Protein AF-A0A8H5FAP1-F1 (afdb_monomer_lite)

pLDDT: mean 71.38, std 15.93, range [30.66, 94.62]

Secondary structure (DSSP, 8-state):
---SHHHHHHHHHHHHHHHHHHTTS-HHHHHHHHHHHHHHHHHH-S---SSHHHHHHHHHHHHHHHHHHHHHHHHHTT-TTPPPPHHHHHHHHHHHHHHHHHHHHHHHHHHS-HHHHHHTHHHHHHHHHHHHHHHHHHHHHHHHHHHHHHH--HHHHHHHHHHHHHHHHHHHHHHHHTT-TT------------------EEESS-EEEPPPPPPBSSS--PPPPPPEEEEESS-EEEEEEEEEEEPPPPPPB-TTSPPPPPPPEEEEEES-EEEEEEEEEPPPPPPBSSSBPPPPPPEEEEEES-EEEEEEEEEPPPPPPB-TTSBPPPPPPEEEEEES-EEEEEEEEEPPPPPPBSSSS--PPPPPPEEEEE-

InterPro domains:
  IPR036537 Adaptor protein Cbl, N-terminal domain superfamily [G3DSA:1.20.930.20] (24-147)
  IPR059179 MLKL-like, MCAfunc domain [cd21037] (32-166)

Sequence (375 aa):
MPSHGSKTSNFVTLLNTLKDVGDIAASLPYIQAVAGILSTLISIHQEFDQCREEWKTAMHCIKAISTAVDEFLAQQSCNEEQPLPVHVRKAFDGVVDSIHATCLSLEKYQSLGHMQRFWKRRELQGEAKNCVEVISKAETRLHTALLGPMAVQIDQIHRIVQLQHASDLSITSERTESSNQLAALSEDSEEKSLSRADHLYIGDKVELEAGAGGDEERDGIGGDGGGIAINNSISKVGFYGNSHILAGSGGKGINTGEGGHGGAVAADNSHSVQRYHGMITAGMGGDADHGSGGAGGHVGVENTGTTQDFYGVMKAGSGGITMGLGTGGAGGGIGAQNQNTRQYFGGKLTSGHGGNSLGKSGRGGKGGSIGSGNL

Structure (mmCIF, N/CA/C/O backbone):
data_AF-A0A8H5FAP1-F1
#
_entry.id   AF-A0A8H5FAP1-F1
#
loop_
_atom_site.group_PDB
_atom_site.id
_atom_site.type_symbol
_atom_site.label_atom_id
_atom_site.label_alt_id
_atom_site.label_comp_id
_atom_site.label_asym_id
_atom_site.label_entity_id
_atom_site.label_seq_id
_atom_site.pdbx_PDB_ins_code
_atom_site.Cartn_x
_atom_site.Cartn_y
_atom_site.Cartn_z
_atom_site.occupancy
_atom_site.B_iso_or_equiv
_atom_site.auth_seq_id
_atom_site.auth_comp_id
_atom_site.auth_asym_id
_atom_site.auth_atom_id
_atom_site.pdbx_PDB_model_num
ATOM 1 N N . MET A 1 1 ? 35.195 -21.170 -14.839 1.00 31.11 1 MET A N 1
ATOM 2 C CA . MET A 1 1 ? 34.145 -20.218 -14.422 1.00 31.11 1 MET A CA 1
ATOM 3 C C . MET A 1 1 ? 33.541 -20.743 -13.136 1.00 31.11 1 MET A C 1
ATOM 5 O O . MET A 1 1 ? 33.133 -21.900 -13.149 1.00 31.11 1 MET A O 1
ATOM 9 N N . PRO A 1 2 ? 33.591 -20.004 -12.017 1.00 34.25 2 PRO A N 1
ATOM 10 C CA . PRO A 1 2 ? 33.118 -20.537 -10.752 1.00 34.25 2 PRO A CA 1
ATOM 11 C C . PRO A 1 2 ? 31.586 -20.590 -10.719 1.00 34.25 2 PRO A C 1
ATOM 13 O O . PRO A 1 2 ? 30.884 -19.839 -11.388 1.00 34.25 2 PRO A O 1
ATOM 16 N N . SER A 1 3 ? 31.093 -21.563 -9.965 1.00 41.88 3 SER A N 1
ATOM 17 C CA . SER A 1 3 ? 29.699 -21.971 -9.819 1.00 41.88 3 SER A CA 1
ATOM 18 C C . SER A 1 3 ? 28.894 -20.919 -9.027 1.00 41.88 3 SER A C 1
ATOM 20 O O . SER A 1 3 ? 28.891 -20.927 -7.796 1.00 41.88 3 SER A O 1
ATOM 22 N N . HIS A 1 4 ? 28.214 -20.001 -9.723 1.00 47.19 4 HIS A N 1
ATOM 23 C CA . HIS A 1 4 ? 27.348 -18.989 -9.091 1.00 47.19 4 HIS A CA 1
ATOM 24 C C . HIS A 1 4 ? 25.940 -19.513 -8.764 1.00 47.19 4 HIS A C 1
ATOM 26 O O . HIS A 1 4 ? 25.371 -19.101 -7.759 1.00 47.19 4 HIS A O 1
ATOM 32 N N . GLY A 1 5 ? 25.422 -20.491 -9.522 1.00 48.53 5 GLY A N 1
ATOM 33 C CA . GLY A 1 5 ? 24.117 -21.116 -9.243 1.00 48.53 5 GLY A CA 1
ATOM 34 C C . GLY A 1 5 ? 24.041 -21.827 -7.883 1.00 48.53 5 GLY A C 1
ATOM 35 O O . GLY A 1 5 ? 22.966 -21.968 -7.317 1.00 48.53 5 GLY A O 1
ATOM 36 N N . SER A 1 6 ? 25.189 -22.203 -7.309 1.00 53.28 6 SER A N 1
ATOM 37 C CA . SER A 1 6 ? 25.263 -22.832 -5.985 1.00 53.28 6 SER A CA 1
ATOM 38 C C . SER A 1 6 ? 24.857 -21.896 -4.839 1.00 53.28 6 SER A C 1
ATOM 40 O O . SER A 1 6 ? 24.269 -22.367 -3.872 1.00 53.28 6 SER A O 1
ATOM 42 N N . LYS A 1 7 ? 25.146 -20.587 -4.908 1.00 56.41 7 LYS A N 1
ATOM 43 C CA . LYS A 1 7 ? 24.915 -19.679 -3.766 1.00 56.41 7 LYS A CA 1
ATOM 44 C C . LYS A 1 7 ? 23.438 -19.309 -3.608 1.00 56.41 7 LYS A C 1
ATOM 46 O O . LYS A 1 7 ? 22.927 -19.305 -2.495 1.00 56.41 7 LYS A O 1
ATOM 51 N N . THR A 1 8 ? 22.755 -19.053 -4.718 1.00 57.91 8 THR A N 1
ATOM 52 C CA . THR A 1 8 ? 21.326 -18.705 -4.782 1.00 57.91 8 THR A CA 1
ATOM 53 C C . THR A 1 8 ? 20.442 -19.909 -4.453 1.00 57.91 8 THR A C 1
ATOM 55 O O . THR A 1 8 ? 19.499 -19.781 -3.682 1.00 57.91 8 THR A O 1
ATOM 58 N N . SER A 1 9 ? 20.806 -21.100 -4.937 1.00 60.94 9 SER A N 1
ATOM 59 C CA . SER A 1 9 ? 20.103 -22.354 -4.625 1.00 60.94 9 SER A CA 1
ATOM 60 C C . SER A 1 9 ? 20.212 -22.735 -3.137 1.00 60.94 9 SER A C 1
ATOM 62 O O . SER A 1 9 ? 19.222 -23.094 -2.491 1.00 60.94 9 SER A O 1
ATOM 64 N N . ASN A 1 10 ? 21.394 -22.545 -2.534 1.00 63.91 10 ASN A N 1
ATOM 65 C CA . ASN A 1 10 ? 21.578 -22.710 -1.087 1.00 63.91 10 ASN A CA 1
ATOM 66 C C . ASN A 1 10 ? 20.726 -21.713 -0.281 1.00 63.91 10 ASN A C 1
ATOM 68 O O . ASN A 1 10 ? 20.243 -22.044 0.798 1.00 63.91 10 ASN A O 1
ATOM 72 N N . PHE A 1 11 ? 20.510 -20.509 -0.814 1.00 65.56 11 PHE A N 1
ATOM 73 C CA . PHE A 1 11 ? 19.704 -19.473 -0.173 1.00 65.56 11 PHE A CA 1
ATOM 74 C C . PHE A 1 11 ? 18.200 -19.767 -0.226 1.00 65.56 11 PHE A C 1
ATOM 76 O O . PHE A 1 11 ? 17.513 -19.618 0.780 1.00 65.56 11 PHE A O 1
ATOM 83 N N . VAL A 1 12 ? 17.694 -20.261 -1.361 1.00 64.19 12 VAL A N 1
ATOM 84 C CA . VAL A 1 12 ? 16.309 -20.753 -1.485 1.00 64.19 12 VAL A CA 1
ATOM 85 C C . VAL A 1 12 ? 16.059 -21.904 -0.507 1.00 64.19 12 VAL A C 1
ATOM 87 O O . VAL A 1 12 ? 15.025 -21.950 0.155 1.00 64.19 12 VAL A O 1
ATOM 90 N N . THR A 1 13 ? 17.040 -22.794 -0.339 1.00 66.44 13 THR A N 1
ATOM 91 C CA . THR A 1 13 ? 16.967 -23.883 0.645 1.00 66.44 13 THR A CA 1
ATOM 92 C C . THR A 1 13 ? 16.910 -23.348 2.080 1.00 66.44 13 THR A C 1
ATOM 94 O O . THR A 1 13 ? 16.075 -23.796 2.861 1.00 66.44 13 THR A O 1
ATOM 97 N N . LEU A 1 14 ? 17.735 -22.347 2.411 1.00 65.06 14 LEU A N 1
ATOM 98 C CA . LEU A 1 14 ? 17.736 -21.698 3.726 1.00 65.06 14 LEU A CA 1
ATOM 99 C C . LEU A 1 14 ? 16.403 -20.980 4.022 1.00 65.06 14 LEU A C 1
ATOM 101 O O . LEU A 1 14 ? 15.890 -21.062 5.136 1.00 65.06 14 LEU A O 1
ATOM 105 N N . LEU A 1 15 ? 15.811 -20.322 3.022 1.00 65.62 15 LEU A N 1
ATOM 106 C CA . LEU A 1 15 ? 14.497 -19.679 3.128 1.00 65.62 15 LEU A CA 1
ATOM 107 C C . LEU A 1 15 ? 13.375 -20.686 3.383 1.00 65.62 15 LEU A C 1
ATOM 109 O O . LEU A 1 15 ? 12.526 -20.437 4.233 1.00 65.62 15 LEU A O 1
ATOM 113 N N . ASN A 1 16 ? 13.396 -21.832 2.698 1.00 67.50 16 ASN A N 1
ATOM 114 C CA . ASN A 1 16 ? 12.427 -22.902 2.937 1.00 67.50 16 ASN A CA 1
ATOM 115 C C . ASN A 1 16 ? 12.549 -23.444 4.366 1.00 67.50 16 ASN A C 1
ATOM 117 O O . ASN A 1 16 ? 11.547 -23.541 5.066 1.00 67.50 16 ASN A O 1
ATOM 121 N N . THR A 1 17 ? 13.776 -23.671 4.850 1.00 64.62 17 THR A N 1
ATOM 122 C CA . THR A 1 17 ? 13.977 -24.079 6.248 1.00 64.62 17 THR A CA 1
ATOM 123 C C . THR A 1 17 ? 13.552 -23.003 7.244 1.00 64.62 17 THR A C 1
ATOM 125 O O . THR A 1 17 ? 13.058 -23.331 8.316 1.00 64.62 17 THR A O 1
ATOM 128 N N . LEU A 1 18 ? 13.706 -21.717 6.910 1.00 64.50 18 LEU A N 1
ATOM 129 C CA . LEU A 1 18 ? 13.252 -20.633 7.776 1.00 64.50 18 LEU A CA 1
ATOM 130 C C . LEU A 1 18 ? 11.727 -20.568 7.844 1.00 64.50 18 LEU A C 1
ATOM 132 O O . LEU A 1 18 ? 11.182 -20.339 8.917 1.00 64.50 18 LEU A O 1
ATOM 136 N N . LYS A 1 19 ? 11.050 -20.790 6.717 1.00 63.41 19 LYS A N 1
ATOM 137 C CA . LYS A 1 19 ? 9.592 -20.851 6.650 1.00 63.41 19 LYS A CA 1
ATOM 138 C C . LYS A 1 19 ? 9.049 -21.972 7.537 1.00 63.41 19 LYS A C 1
ATOM 140 O O . LYS A 1 19 ? 8.148 -21.727 8.328 1.00 63.41 19 LYS A O 1
ATOM 145 N N . ASP A 1 20 ? 9.688 -23.140 7.497 1.00 62.38 20 ASP A N 1
ATOM 146 C CA . ASP A 1 20 ? 9.333 -24.287 8.342 1.00 62.38 20 ASP A CA 1
ATOM 147 C C . ASP A 1 20 ? 9.616 -24.038 9.842 1.00 62.38 20 ASP A C 1
ATOM 149 O O . ASP A 1 20 ? 8.945 -24.591 10.713 1.00 62.38 20 ASP A O 1
ATOM 153 N N . VAL A 1 21 ? 10.610 -23.199 10.167 1.00 55.88 21 VAL A N 1
ATOM 154 C CA . VAL A 1 21 ? 11.010 -22.873 11.551 1.00 55.88 21 VAL A CA 1
ATOM 155 C C . VAL A 1 21 ? 10.255 -21.664 12.118 1.00 55.88 21 VAL A C 1
ATOM 157 O O . VAL A 1 21 ? 10.064 -21.590 13.333 1.00 55.88 21 VAL A O 1
ATOM 160 N N . GLY A 1 22 ? 9.788 -20.734 11.280 1.00 53.84 22 GLY A N 1
ATOM 161 C CA . GLY A 1 22 ? 9.009 -19.554 11.682 1.00 53.84 22 GLY A CA 1
ATOM 162 C C . GLY A 1 22 ? 7.701 -19.909 12.397 1.00 53.84 22 GLY A C 1
ATOM 163 O O . GLY A 1 22 ? 7.284 -19.201 13.317 1.00 53.84 22 GLY A O 1
ATOM 164 N N . ASP A 1 23 ? 7.133 -21.070 12.067 1.00 54.47 23 ASP A N 1
ATOM 165 C CA . ASP A 1 23 ? 5.956 -21.633 12.734 1.00 54.47 23 ASP A CA 1
ATOM 166 C C . ASP A 1 23 ? 6.248 -22.139 14.163 1.00 54.47 23 ASP A C 1
ATOM 168 O O . ASP A 1 23 ? 5.334 -22.259 14.980 1.00 54.47 23 ASP A O 1
ATOM 172 N N . ILE A 1 24 ? 7.519 -22.406 14.497 1.00 50.72 24 ILE A N 1
ATOM 173 C CA . ILE A 1 24 ? 7.946 -23.099 15.729 1.00 50.72 24 ILE A CA 1
ATOM 174 C C . ILE A 1 24 ? 8.764 -22.179 16.658 1.00 50.72 24 ILE A C 1
ATOM 176 O O . ILE A 1 24 ? 8.775 -22.370 17.876 1.00 50.72 24 ILE A O 1
ATOM 180 N N . ALA A 1 25 ? 9.451 -21.170 16.119 1.00 51.25 25 ALA A N 1
ATOM 181 C CA . ALA A 1 25 ? 10.377 -20.331 16.875 1.00 51.25 25 ALA A CA 1
ATOM 182 C C . ALA A 1 25 ? 9.695 -19.203 17.678 1.00 51.25 25 ALA A C 1
ATOM 184 O O . ALA A 1 25 ? 8.707 -18.580 17.264 1.00 51.25 25 ALA A O 1
ATOM 185 N N . ALA A 1 26 ? 10.295 -18.891 18.834 1.00 56.06 26 ALA A N 1
ATOM 186 C CA . ALA A 1 26 ? 10.028 -17.661 19.572 1.00 56.06 26 ALA A CA 1
ATOM 187 C C . ALA A 1 26 ? 10.296 -16.427 18.688 1.00 56.06 26 ALA A C 1
ATOM 189 O O . ALA A 1 26 ? 11.059 -16.473 17.723 1.00 56.06 26 ALA A O 1
ATOM 190 N N . SER A 1 27 ? 9.647 -15.314 19.022 1.00 64.25 27 SER A N 1
ATOM 191 C CA . SER A 1 27 ? 9.578 -14.094 18.212 1.00 64.25 27 SER A CA 1
ATOM 192 C C . SER A 1 27 ? 10.933 -13.539 17.760 1.00 64.25 27 SER A C 1
ATOM 194 O O . SER A 1 27 ? 11.093 -13.195 16.591 1.00 64.25 27 SER A O 1
ATOM 196 N N . LEU A 1 28 ? 11.904 -13.443 18.670 1.00 64.19 28 LEU A N 1
ATOM 197 C CA . LEU A 1 28 ? 13.163 -12.738 18.417 1.00 64.19 28 LEU A CA 1
ATOM 198 C C . LEU A 1 28 ? 14.147 -13.521 17.518 1.00 64.19 28 LEU A C 1
ATOM 200 O O . LEU A 1 28 ? 14.637 -12.935 16.549 1.00 64.19 28 LEU A O 1
ATOM 204 N N . PRO A 1 29 ? 14.401 -14.831 17.748 1.00 71.25 29 PRO A N 1
ATOM 205 C CA . PRO A 1 29 ? 15.260 -15.632 16.868 1.00 71.25 29 PRO A CA 1
ATOM 206 C C . PRO A 1 29 ? 14.787 -15.670 15.409 1.00 71.25 29 PRO A C 1
ATOM 208 O O . PRO A 1 29 ? 15.608 -15.687 14.494 1.00 71.25 29 PRO A O 1
ATOM 211 N N . TYR A 1 30 ? 13.469 -15.640 15.181 1.00 72.75 30 TYR A N 1
ATOM 212 C CA . TYR A 1 30 ? 12.896 -15.580 13.836 1.00 72.75 30 TYR A CA 1
ATOM 213 C C . TYR A 1 30 ? 13.290 -14.291 13.102 1.00 72.75 30 TYR A C 1
ATOM 215 O O . TYR A 1 30 ? 13.792 -14.345 11.981 1.00 72.75 30 TYR A O 1
ATOM 223 N N . ILE A 1 31 ? 13.150 -13.130 13.749 1.00 72.81 31 ILE A N 1
ATOM 224 C CA . ILE A 1 31 ? 13.496 -11.835 13.141 1.00 72.81 31 ILE A CA 1
ATOM 225 C C . ILE A 1 31 ? 15.001 -11.717 12.891 1.00 72.81 31 ILE A C 1
ATOM 227 O O . ILE A 1 31 ? 15.410 -11.247 11.830 1.00 72.81 31 ILE A O 1
ATOM 231 N N . GLN A 1 32 ? 15.837 -12.183 13.822 1.00 75.31 32 GLN A N 1
ATOM 232 C CA . GLN A 1 32 ? 17.291 -12.215 13.626 1.00 75.31 32 GLN A CA 1
ATOM 233 C C . GLN A 1 32 ? 17.682 -13.050 12.401 1.00 75.31 32 GLN A C 1
ATOM 235 O O . GLN A 1 32 ? 18.574 -12.675 11.638 1.00 75.31 32 GLN A O 1
ATOM 240 N N . ALA A 1 33 ? 16.988 -14.163 12.175 1.00 75.25 33 ALA A N 1
ATOM 241 C CA . ALA A 1 33 ? 17.215 -14.986 11.003 1.00 75.25 33 ALA A CA 1
ATOM 242 C C . ALA A 1 33 ? 16.749 -14.298 9.702 1.00 75.25 33 ALA A C 1
ATOM 244 O O . ALA A 1 33 ? 17.454 -14.373 8.693 1.00 75.25 33 ALA A O 1
ATOM 245 N N . VAL A 1 34 ? 15.639 -13.545 9.728 1.00 77.06 34 VAL A N 1
ATOM 246 C CA . VAL A 1 34 ? 15.219 -12.681 8.605 1.00 77.06 34 VAL A CA 1
ATOM 247 C C . VAL A 1 34 ? 16.272 -11.603 8.301 1.00 77.06 34 VAL A C 1
ATOM 249 O O . VAL A 1 34 ? 16.631 -11.412 7.137 1.00 77.06 34 VAL A O 1
ATOM 252 N N . ALA A 1 35 ? 16.835 -10.949 9.322 1.00 77.00 35 ALA A N 1
ATOM 253 C CA . ALA A 1 35 ? 17.910 -9.962 9.159 1.00 77.00 35 ALA A CA 1
ATOM 254 C C . ALA A 1 35 ? 19.173 -10.575 8.517 1.00 77.00 35 ALA A C 1
ATOM 256 O O . ALA A 1 35 ? 19.764 -10.005 7.592 1.00 77.00 35 ALA A O 1
ATOM 257 N N . GLY A 1 36 ? 19.555 -11.786 8.942 1.00 74.56 36 GLY A N 1
ATOM 258 C CA . GLY A 1 36 ? 20.676 -12.527 8.352 1.00 74.56 36 GLY A CA 1
ATOM 259 C C . GLY A 1 36 ? 20.463 -12.873 6.871 1.00 74.56 36 GLY A C 1
ATOM 260 O O . GLY A 1 36 ? 21.388 -12.781 6.056 1.00 74.56 36 GLY A O 1
ATOM 261 N N . ILE A 1 37 ? 19.229 -13.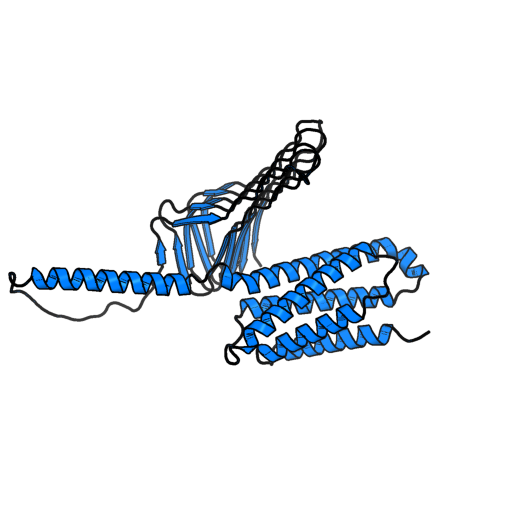213 6.497 1.00 76.06 37 ILE A N 1
ATOM 262 C CA . ILE A 1 37 ? 18.823 -13.490 5.112 1.00 76.06 37 ILE A CA 1
ATOM 263 C C . ILE A 1 37 ? 18.926 -12.228 4.252 1.00 76.06 37 ILE A C 1
ATOM 265 O O . ILE A 1 37 ? 19.553 -12.260 3.191 1.00 76.06 37 ILE A O 1
ATOM 269 N N . LEU A 1 38 ? 18.391 -11.103 4.728 1.00 75.88 38 LEU A N 1
ATOM 270 C CA . LEU A 1 38 ? 18.467 -9.808 4.044 1.00 75.88 38 LEU A CA 1
ATOM 271 C C . LEU A 1 38 ? 19.920 -9.375 3.800 1.00 75.88 38 LEU A C 1
ATOM 273 O O . LEU A 1 38 ? 20.286 -9.033 2.673 1.00 75.88 38 LEU A O 1
ATOM 277 N N . SER A 1 39 ? 20.775 -9.493 4.817 1.00 72.62 39 SER A N 1
ATOM 278 C CA . SER A 1 39 ? 22.209 -9.180 4.720 1.00 72.62 39 SER A CA 1
ATOM 279 C C . SER A 1 39 ? 22.932 -10.033 3.671 1.00 72.62 39 SER A C 1
ATOM 281 O O . SER A 1 39 ? 23.754 -9.541 2.886 1.00 72.62 39 SER A O 1
ATOM 283 N N . THR A 1 40 ? 22.599 -11.323 3.614 1.00 69.69 40 THR A N 1
ATOM 284 C CA . THR A 1 40 ? 23.165 -12.251 2.628 1.00 69.69 40 THR A CA 1
ATOM 285 C C . THR A 1 40 ? 22.701 -11.902 1.211 1.00 69.69 40 THR A C 1
ATOM 287 O O . THR A 1 40 ? 23.513 -11.889 0.284 1.00 69.69 40 THR A O 1
ATOM 290 N N . LEU A 1 41 ? 21.424 -11.549 1.035 1.00 69.94 41 LEU A N 1
ATOM 291 C CA . LEU A 1 41 ? 20.851 -11.165 -0.257 1.00 69.94 41 LEU A CA 1
ATOM 292 C C . LEU A 1 41 ? 21.472 -9.875 -0.811 1.00 69.94 41 LEU A C 1
ATOM 294 O O . LEU A 1 41 ? 21.837 -9.820 -1.987 1.00 69.94 41 LEU A O 1
ATOM 298 N N . ILE A 1 42 ? 21.664 -8.865 0.043 1.00 71.69 42 ILE A N 1
ATOM 299 C CA . ILE A 1 42 ? 22.343 -7.609 -0.316 1.00 71.69 42 ILE A CA 1
ATOM 300 C C . ILE A 1 42 ? 23.774 -7.882 -0.804 1.00 71.69 42 ILE A C 1
ATOM 302 O O . ILE A 1 42 ? 24.235 -7.258 -1.763 1.00 71.69 42 ILE A O 1
ATOM 306 N N . SER A 1 43 ? 24.461 -8.853 -0.194 1.00 68.31 43 SER A N 1
ATOM 307 C CA . SER A 1 43 ? 25.839 -9.221 -0.544 1.00 68.31 43 SER A CA 1
ATOM 308 C C . SER A 1 43 ? 25.963 -9.929 -1.901 1.00 68.31 43 SER A C 1
ATOM 310 O O . SER A 1 43 ? 27.014 -9.860 -2.535 1.00 68.31 43 SER A O 1
ATOM 312 N N . ILE A 1 44 ? 24.904 -10.591 -2.381 1.00 64.44 44 ILE A N 1
ATOM 313 C CA . ILE A 1 44 ? 24.893 -11.311 -3.668 1.00 64.44 44 ILE A CA 1
ATOM 314 C C . ILE A 1 44 ? 24.702 -10.350 -4.864 1.00 64.44 44 ILE A C 1
ATOM 316 O O . ILE A 1 44 ? 25.045 -10.694 -5.994 1.00 64.44 44 ILE A O 1
ATOM 320 N N . HIS A 1 45 ? 24.201 -9.127 -4.647 1.00 62.59 45 HIS A N 1
ATOM 321 C CA . HIS A 1 45 ? 23.649 -8.276 -5.714 1.00 62.59 45 HIS A CA 1
ATOM 322 C C . HIS A 1 45 ? 24.639 -7.429 -6.532 1.00 62.59 45 HIS A C 1
ATOM 324 O O . HIS A 1 45 ? 24.228 -6.572 -7.313 1.00 62.59 45 HIS A O 1
ATOM 330 N N . GLN A 1 46 ? 25.947 -7.631 -6.385 1.00 54.34 46 GLN A N 1
ATOM 331 C CA . GLN A 1 46 ? 26.949 -6.757 -7.014 1.00 54.34 46 GLN A CA 1
ATOM 332 C C . GLN A 1 46 ? 27.174 -6.990 -8.530 1.00 54.34 46 GLN A C 1
ATOM 334 O O . GLN A 1 46 ? 28.023 -6.321 -9.111 1.00 54.34 46 GLN A O 1
ATOM 339 N N . GLU A 1 47 ? 26.415 -7.861 -9.214 1.00 53.47 47 GLU A N 1
ATOM 340 C CA . GLU A 1 47 ? 26.769 -8.335 -10.573 1.00 53.47 47 GLU A CA 1
ATOM 341 C C . GLU A 1 47 ? 25.613 -8.348 -11.616 1.00 53.47 47 GLU A C 1
ATOM 343 O O . GLU A 1 47 ? 25.417 -9.345 -12.316 1.00 53.47 47 GLU A O 1
ATOM 348 N N . PHE A 1 48 ? 24.841 -7.259 -11.792 1.00 59.00 48 PHE A N 1
ATOM 349 C CA . PHE A 1 48 ? 23.738 -7.216 -12.786 1.00 59.00 48 PHE A CA 1
ATOM 350 C C . PHE A 1 48 ? 2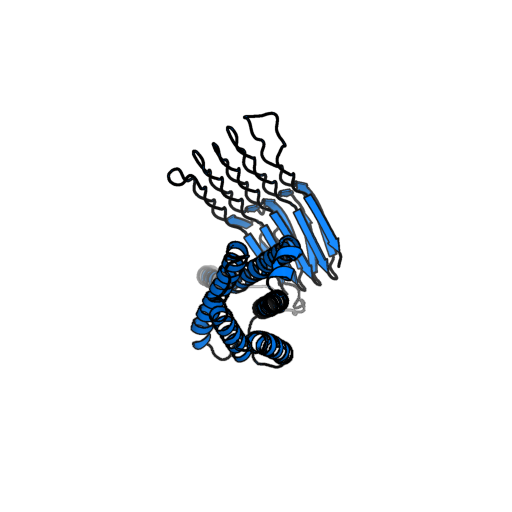3.755 -5.998 -13.735 1.00 59.00 48 PHE A C 1
ATOM 352 O O . PHE A 1 48 ? 23.324 -4.907 -13.366 1.00 59.00 48 PHE A O 1
ATOM 359 N N . ASP A 1 49 ? 24.155 -6.206 -14.999 1.00 52.28 49 ASP A N 1
ATOM 360 C CA . ASP A 1 49 ? 24.264 -5.129 -16.010 1.00 52.28 49 ASP A CA 1
ATOM 361 C C . ASP A 1 49 ? 23.062 -4.978 -16.973 1.00 52.28 49 ASP A C 1
ATOM 363 O O . ASP A 1 49 ? 22.820 -3.882 -17.470 1.00 52.28 49 ASP A O 1
ATOM 367 N N . GLN A 1 50 ? 22.278 -6.030 -17.264 1.00 51.91 50 GLN A N 1
ATOM 368 C CA . GLN A 1 50 ? 21.271 -5.987 -18.356 1.00 51.91 50 GLN A CA 1
ATOM 369 C C . GLN A 1 50 ? 19.814 -5.691 -17.937 1.00 51.91 50 GLN A C 1
ATOM 371 O O . GLN A 1 50 ? 19.015 -5.319 -18.793 1.00 51.91 50 GLN A O 1
ATOM 376 N N . CYS A 1 51 ? 19.472 -5.795 -16.650 1.00 56.25 51 CYS A N 1
ATOM 377 C CA . CYS A 1 51 ? 18.153 -5.444 -16.082 1.00 56.25 51 CYS A CA 1
ATOM 378 C C . CYS A 1 51 ? 18.326 -4.476 -14.897 1.00 56.25 51 CYS A C 1
ATOM 380 O O . CYS A 1 51 ? 17.698 -4.597 -13.847 1.00 56.25 51 CYS A O 1
ATOM 382 N N . ARG A 1 52 ? 19.299 -3.574 -15.055 1.00 66.44 52 ARG A N 1
ATOM 383 C CA . ARG A 1 52 ? 19.938 -2.830 -13.974 1.00 66.44 52 ARG A CA 1
ATOM 384 C C . ARG A 1 52 ? 18.954 -1.990 -13.163 1.00 66.44 52 ARG A C 1
ATOM 386 O O . ARG A 1 52 ? 19.086 -1.966 -11.949 1.00 66.44 52 ARG A O 1
ATOM 393 N N . GLU A 1 53 ? 17.990 -1.326 -13.796 1.00 69.19 53 GLU A N 1
ATOM 394 C CA . GLU A 1 53 ? 17.104 -0.388 -13.093 1.00 69.19 53 GLU A CA 1
ATOM 395 C C . GLU A 1 53 ? 16.032 -1.098 -12.258 1.00 69.19 53 GLU A C 1
ATOM 397 O O . GLU A 1 53 ? 15.915 -0.808 -11.074 1.00 69.19 53 GLU A O 1
ATOM 402 N N . GLU A 1 54 ? 15.330 -2.100 -12.793 1.00 73.00 54 GLU A N 1
ATOM 403 C CA . GLU A 1 54 ? 14.326 -2.841 -12.017 1.00 73.00 54 GLU A CA 1
ATOM 404 C C . GLU A 1 54 ? 14.960 -3.601 -10.839 1.00 73.00 54 GLU A C 1
ATOM 406 O O . GLU A 1 54 ? 14.462 -3.562 -9.714 1.00 73.00 54 GLU A O 1
ATOM 411 N N . TRP A 1 55 ? 16.117 -4.231 -11.058 1.00 74.94 55 TRP A N 1
ATOM 412 C CA . TRP A 1 55 ? 16.848 -4.906 -9.983 1.00 74.94 55 TRP A CA 1
ATOM 413 C C . TRP A 1 55 ? 17.484 -3.938 -8.983 1.00 74.94 55 TRP A C 1
ATOM 415 O O . TRP A 1 55 ? 17.652 -4.298 -7.817 1.00 74.94 55 TRP A O 1
ATOM 425 N N . LYS A 1 56 ? 17.837 -2.714 -9.396 1.00 76.81 56 LYS A N 1
ATOM 426 C CA . LYS A 1 56 ? 18.237 -1.652 -8.461 1.00 76.81 56 LYS A CA 1
ATOM 427 C C . LYS A 1 56 ? 17.070 -1.258 -7.567 1.00 76.81 56 LYS A C 1
ATOM 429 O O . LYS A 1 56 ? 17.280 -1.148 -6.364 1.00 76.81 56 LYS A O 1
ATOM 434 N N . THR A 1 57 ? 15.871 -1.083 -8.121 1.00 78.50 57 THR A N 1
ATOM 435 C CA . THR A 1 57 ? 14.676 -0.745 -7.337 1.00 78.50 57 THR A CA 1
ATOM 436 C C . THR A 1 57 ? 14.328 -1.858 -6.355 1.00 78.50 57 THR A C 1
ATOM 438 O O . THR A 1 57 ? 14.176 -1.587 -5.170 1.00 78.50 57 THR A O 1
ATOM 441 N N . ALA A 1 58 ? 14.310 -3.122 -6.794 1.00 78.25 58 ALA A N 1
ATOM 442 C CA . ALA A 1 58 ? 14.061 -4.250 -5.892 1.00 78.25 58 ALA A CA 1
ATOM 443 C C . ALA A 1 58 ? 15.091 -4.306 -4.748 1.00 78.25 58 ALA A C 1
ATOM 445 O O . ALA A 1 58 ? 14.741 -4.538 -3.594 1.00 78.25 58 ALA A O 1
ATOM 446 N N . MET A 1 59 ? 16.364 -4.035 -5.051 1.00 78.44 59 MET A N 1
ATOM 447 C CA . MET A 1 59 ? 17.423 -3.985 -4.043 1.00 78.44 59 MET A CA 1
ATOM 448 C C . MET A 1 59 ? 17.316 -2.777 -3.112 1.00 78.44 59 MET A C 1
ATOM 450 O O . MET A 1 59 ? 17.687 -2.874 -1.946 1.00 78.44 59 MET A O 1
ATOM 454 N N . HIS A 1 60 ? 16.827 -1.641 -3.606 1.00 81.19 60 HIS A N 1
ATOM 455 C CA . HIS A 1 60 ? 16.543 -0.482 -2.769 1.00 81.19 60 HIS A CA 1
ATOM 456 C C . HIS A 1 60 ? 15.499 -0.838 -1.704 1.00 81.19 60 HIS A C 1
ATOM 458 O O . HIS A 1 60 ? 15.768 -0.651 -0.521 1.00 81.19 60 HIS A O 1
ATOM 464 N N . CYS A 1 61 ? 14.398 -1.479 -2.105 1.00 77.00 61 CYS A N 1
ATOM 465 C CA . CYS A 1 61 ? 13.378 -1.979 -1.183 1.00 77.00 61 CYS A CA 1
ATOM 466 C C . CYS A 1 61 ? 13.938 -3.011 -0.190 1.00 77.00 61 CYS A C 1
ATOM 468 O O . CYS A 1 61 ? 13.680 -2.929 1.004 1.00 77.00 61 CYS A O 1
ATOM 470 N N . ILE A 1 62 ? 14.765 -3.962 -0.649 1.00 80.00 62 ILE A N 1
ATOM 471 C CA . ILE A 1 62 ? 15.418 -4.953 0.233 1.00 80.00 62 ILE A CA 1
ATOM 472 C C . ILE A 1 62 ? 16.280 -4.271 1.299 1.00 80.00 62 ILE A C 1
ATOM 474 O O . ILE A 1 62 ? 16.266 -4.681 2.458 1.00 80.00 62 ILE A O 1
ATOM 478 N N . LYS A 1 63 ? 17.029 -3.230 0.922 1.00 79.75 63 LYS A N 1
ATOM 479 C CA . LYS A 1 63 ? 17.838 -2.455 1.868 1.00 79.75 63 LYS A CA 1
ATOM 480 C C . LYS A 1 63 ? 16.968 -1.699 2.864 1.00 79.75 63 LYS A C 1
ATOM 482 O O . LYS A 1 63 ? 17.270 -1.753 4.048 1.00 79.75 63 LYS A O 1
ATOM 487 N N . ALA A 1 64 ? 15.893 -1.061 2.405 1.00 80.62 64 ALA A N 1
ATOM 488 C CA . ALA A 1 64 ? 14.949 -0.365 3.277 1.00 80.62 64 ALA A CA 1
ATOM 489 C C . ALA A 1 64 ? 14.301 -1.321 4.294 1.00 80.62 64 ALA A C 1
ATOM 491 O O . ALA A 1 64 ? 14.251 -1.017 5.483 1.00 80.62 64 ALA A O 1
ATOM 492 N N . ILE A 1 65 ? 13.903 -2.520 3.851 1.00 81.81 65 ILE A N 1
ATOM 493 C CA . ILE A 1 65 ? 13.431 -3.594 4.733 1.00 81.81 65 ILE A CA 1
ATOM 494 C C . ILE A 1 65 ? 14.523 -3.971 5.743 1.00 81.81 65 ILE A C 1
ATOM 496 O O . ILE A 1 65 ? 14.242 -4.004 6.934 1.00 81.81 65 ILE A O 1
ATOM 500 N N . SER A 1 66 ? 15.761 -4.223 5.300 1.00 81.06 66 SER A N 1
ATOM 501 C CA . SER A 1 66 ? 16.878 -4.565 6.200 1.00 81.06 66 SER A CA 1
ATOM 502 C C . SER A 1 66 ? 17.081 -3.513 7.284 1.00 81.06 66 SER A C 1
ATOM 504 O O . SER A 1 66 ? 17.150 -3.864 8.455 1.00 81.06 66 SER A O 1
ATOM 506 N N . THR A 1 67 ? 17.100 -2.234 6.909 1.00 81.62 67 THR A N 1
ATOM 507 C CA . THR A 1 67 ? 17.237 -1.125 7.857 1.00 81.62 67 THR A CA 1
ATOM 508 C C . THR A 1 67 ? 16.092 -1.103 8.869 1.00 81.62 67 THR A C 1
ATOM 510 O O . THR A 1 67 ? 16.354 -1.033 10.065 1.00 81.62 67 THR A O 1
ATOM 513 N N . ALA A 1 68 ? 14.840 -1.254 8.427 1.00 80.00 68 ALA A N 1
ATOM 514 C CA . ALA A 1 68 ? 13.686 -1.286 9.328 1.00 80.00 68 ALA A CA 1
ATOM 515 C C . ALA A 1 68 ? 13.727 -2.477 10.307 1.00 80.00 68 ALA A C 1
ATOM 517 O O . ALA A 1 68 ? 13.333 -2.353 11.467 1.00 80.00 68 ALA A O 1
ATOM 518 N N . VAL A 1 69 ? 14.222 -3.638 9.861 1.00 81.94 69 VAL A N 1
ATOM 519 C CA . VAL A 1 69 ? 14.397 -4.821 10.717 1.00 81.94 69 VAL A CA 1
ATOM 520 C C . VAL A 1 69 ? 15.510 -4.611 11.744 1.00 81.94 69 VAL A C 1
ATOM 522 O O . VAL A 1 69 ? 15.319 -4.949 12.913 1.00 81.94 69 VAL A O 1
ATOM 525 N N . ASP A 1 70 ? 16.642 -4.038 11.335 1.00 79.56 70 ASP A N 1
ATOM 526 C CA . ASP A 1 70 ? 17.763 -3.744 12.232 1.00 79.56 70 ASP A CA 1
ATOM 527 C C . ASP A 1 70 ? 17.365 -2.716 13.304 1.00 79.56 70 ASP A C 1
ATOM 529 O O . ASP A 1 70 ? 17.647 -2.908 14.489 1.00 79.56 70 ASP A O 1
ATOM 533 N N . GLU A 1 71 ? 16.642 -1.661 12.914 1.00 80.00 71 GLU A N 1
ATOM 534 C CA . GLU A 1 71 ? 16.082 -0.665 13.835 1.00 80.00 71 GLU A CA 1
ATOM 535 C C . GLU A 1 71 ? 15.107 -1.299 14.834 1.00 80.00 71 GLU A C 1
ATOM 537 O O . GLU A 1 71 ? 15.178 -1.029 16.035 1.00 80.00 71 GLU A O 1
ATOM 542 N N . PHE A 1 72 ? 14.231 -2.189 14.363 1.00 79.12 72 PHE A N 1
ATOM 543 C CA . PHE A 1 72 ? 13.299 -2.907 15.226 1.00 79.12 72 PHE A CA 1
ATOM 544 C C . PHE A 1 72 ? 14.014 -3.831 16.224 1.00 79.12 72 PHE A C 1
ATOM 546 O O . PHE A 1 72 ? 13.668 -3.856 17.408 1.00 79.12 72 PHE A O 1
ATOM 553 N N . LEU A 1 73 ? 15.031 -4.574 15.776 1.00 75.81 73 LEU A N 1
ATOM 554 C CA . LEU A 1 73 ? 15.834 -5.440 16.643 1.00 75.81 73 LEU A CA 1
ATOM 555 C C . LEU A 1 73 ? 16.583 -4.637 17.713 1.00 75.81 73 LEU A C 1
ATOM 557 O O . LEU A 1 73 ? 16.598 -5.050 18.872 1.00 75.81 73 LEU A O 1
ATOM 561 N N . ALA A 1 74 ? 17.140 -3.477 17.353 1.00 77.19 74 ALA A N 1
ATOM 562 C CA . ALA A 1 74 ? 17.816 -2.584 18.294 1.00 77.19 74 ALA A CA 1
ATOM 563 C C . ALA A 1 74 ? 16.869 -2.037 19.382 1.00 77.19 74 ALA A C 1
ATOM 565 O O . ALA A 1 74 ? 17.277 -1.848 20.528 1.00 77.19 74 ALA A O 1
ATOM 566 N N . GLN A 1 75 ? 15.593 -1.815 19.052 1.00 71.25 75 GLN A N 1
ATOM 567 C CA . GLN A 1 75 ? 14.574 -1.374 20.012 1.00 71.25 75 GLN A CA 1
ATOM 568 C C . GLN A 1 75 ? 14.072 -2.517 20.913 1.00 71.25 75 GLN A C 1
ATOM 570 O O . GLN A 1 75 ? 13.787 -2.300 22.092 1.00 71.25 75 GLN A O 1
ATOM 575 N N . GLN A 1 76 ? 13.993 -3.743 20.387 1.00 66.81 76 GLN A N 1
ATOM 576 C CA . GLN A 1 76 ? 13.546 -4.932 21.125 1.00 66.81 76 GLN A CA 1
ATOM 577 C C . GLN A 1 76 ? 14.585 -5.477 22.114 1.00 66.81 76 GLN A C 1
ATOM 579 O O . GLN A 1 76 ? 14.202 -6.068 23.121 1.00 66.81 76 GLN A O 1
ATOM 584 N N . SER A 1 77 ? 15.886 -5.235 21.904 1.00 56.12 77 SER A N 1
ATOM 585 C CA . SER A 1 77 ? 16.948 -5.638 22.846 1.00 56.12 77 SER A CA 1
ATOM 586 C C . SER A 1 77 ? 16.850 -5.012 24.252 1.00 56.12 77 SER A C 1
ATOM 588 O O . SER A 1 77 ? 17.641 -5.354 25.126 1.00 56.12 77 SER A O 1
ATOM 590 N N . CYS A 1 78 ? 15.876 -4.126 24.501 1.00 50.97 78 CYS A N 1
ATOM 591 C CA . CYS A 1 78 ? 15.548 -3.616 25.836 1.00 50.97 78 CYS A CA 1
ATOM 592 C C . CYS A 1 78 ? 14.403 -4.362 26.553 1.00 50.97 78 CYS A C 1
ATOM 594 O O . CYS A 1 78 ? 14.243 -4.151 27.751 1.00 50.97 78 CYS A O 1
ATOM 596 N N . ASN A 1 79 ? 13.614 -5.209 25.874 1.00 52.12 79 ASN A N 1
ATOM 597 C CA . ASN A 1 79 ? 12.417 -5.861 26.430 1.00 52.12 79 ASN A CA 1
ATOM 598 C C . ASN A 1 79 ? 12.304 -7.325 25.947 1.00 52.12 79 ASN A C 1
ATOM 600 O O . ASN A 1 79 ? 11.459 -7.656 25.119 1.00 52.12 79 ASN A O 1
ATOM 604 N N . GLU A 1 80 ? 13.155 -8.216 26.464 1.00 54.75 80 GLU A N 1
ATOM 605 C CA . GLU A 1 80 ? 13.352 -9.580 25.930 1.00 54.75 80 GLU A CA 1
ATOM 606 C C . GLU A 1 80 ? 12.153 -10.550 26.056 1.00 54.75 80 GLU A C 1
ATOM 608 O O . GLU A 1 80 ? 12.169 -11.615 25.442 1.00 54.75 80 GLU A O 1
ATOM 613 N N . GLU A 1 81 ? 11.092 -10.218 26.800 1.00 55.03 81 GLU A N 1
ATOM 614 C CA . GLU A 1 81 ? 10.049 -11.196 27.165 1.00 55.03 81 GLU A CA 1
ATOM 615 C C . GLU A 1 81 ? 8.693 -11.034 26.458 1.00 55.03 81 GLU A C 1
ATOM 617 O O . GLU A 1 81 ? 7.787 -11.838 26.693 1.00 55.03 81 GLU A O 1
ATOM 622 N N . GLN A 1 82 ? 8.505 -10.040 25.579 1.00 58.66 82 GLN A N 1
ATOM 623 C CA . GLN A 1 82 ? 7.203 -9.860 24.925 1.00 58.66 82 GLN A CA 1
ATOM 624 C C . GLN A 1 82 ? 7.089 -10.619 23.589 1.00 58.66 82 GLN A C 1
ATOM 626 O O . GLN A 1 82 ? 7.895 -10.417 22.674 1.00 58.66 82 GLN A O 1
ATOM 631 N N . PRO A 1 83 ? 6.068 -11.485 23.423 1.00 64.94 83 PRO A N 1
ATOM 632 C CA . PRO A 1 83 ? 5.789 -12.112 22.140 1.00 64.94 83 PRO A CA 1
ATOM 633 C C . PRO A 1 83 ? 5.416 -11.047 21.101 1.00 64.94 83 PRO A C 1
ATOM 635 O O . PRO A 1 83 ? 4.691 -10.096 21.395 1.00 64.94 83 PRO A O 1
ATOM 638 N N . LEU A 1 84 ? 5.906 -11.218 19.869 1.00 68.38 84 LEU A N 1
ATOM 639 C CA . LEU A 1 84 ? 5.599 -10.315 18.756 1.00 68.38 84 LEU A CA 1
ATOM 640 C C . LEU A 1 84 ? 4.085 -10.197 18.551 1.00 68.38 84 LEU A C 1
ATOM 642 O O . LEU A 1 84 ? 3.409 -11.229 18.466 1.00 68.38 84 LEU A O 1
ATOM 646 N N . PRO A 1 85 ? 3.555 -8.978 18.364 1.00 74.12 85 PRO A N 1
ATOM 647 C CA . PRO A 1 85 ? 2.182 -8.811 17.927 1.00 74.12 85 PRO A CA 1
ATOM 648 C C . PRO A 1 85 ? 1.928 -9.567 16.617 1.00 74.12 85 PRO A C 1
ATOM 650 O O . PRO A 1 85 ? 2.744 -9.539 15.692 1.00 74.12 85 PRO A O 1
ATOM 653 N N . VAL A 1 86 ? 0.766 -10.216 16.518 1.00 73.31 86 VAL A N 1
ATOM 654 C CA . VAL A 1 86 ? 0.396 -11.071 15.373 1.00 73.31 86 VAL A CA 1
ATOM 655 C C . VAL A 1 86 ? 0.493 -10.324 14.037 1.00 73.31 86 VAL A C 1
ATOM 657 O O . VAL A 1 86 ? 0.918 -10.900 13.039 1.00 73.31 86 VAL A O 1
ATOM 660 N N . HIS A 1 87 ? 0.143 -9.034 14.013 1.00 72.44 87 HIS A N 1
ATOM 661 C CA . HIS A 1 87 ? 0.231 -8.200 12.811 1.00 72.44 87 HIS A CA 1
ATOM 662 C C . HIS A 1 87 ? 1.681 -7.951 12.365 1.00 72.44 87 HIS A C 1
ATOM 664 O O . HIS A 1 87 ? 1.957 -7.983 11.168 1.00 72.44 87 HIS A O 1
ATOM 670 N N . VAL A 1 88 ? 2.615 -7.777 13.309 1.00 78.62 88 VAL A N 1
ATOM 671 C CA . VAL A 1 88 ? 4.049 -7.639 13.011 1.00 78.62 88 VAL A CA 1
ATOM 672 C C . VAL A 1 88 ? 4.590 -8.954 12.460 1.00 78.62 88 VAL A C 1
ATOM 674 O O . VAL A 1 88 ? 5.239 -8.952 11.419 1.00 78.62 88 VAL A O 1
ATOM 677 N N . ARG A 1 89 ? 4.254 -10.092 13.087 1.00 77.19 89 ARG A N 1
ATOM 678 C CA . ARG A 1 89 ? 4.652 -11.422 12.590 1.00 77.19 89 ARG A CA 1
ATOM 679 C C . ARG A 1 89 ? 4.181 -11.654 11.149 1.00 77.19 89 ARG A C 1
ATOM 681 O O . ARG A 1 89 ? 5.006 -11.956 10.297 1.00 77.19 89 ARG A O 1
ATOM 688 N N . LYS A 1 90 ? 2.903 -11.395 10.850 1.00 78.44 90 LYS A N 1
ATOM 689 C CA . LYS A 1 90 ? 2.364 -11.505 9.481 1.00 78.44 90 LYS A CA 1
ATOM 690 C C . LYS A 1 90 ? 3.095 -10.616 8.471 1.00 78.44 90 LYS A C 1
ATOM 692 O O . LYS A 1 90 ? 3.234 -10.993 7.309 1.00 78.44 90 LYS A O 1
ATOM 697 N N . ALA A 1 91 ? 3.544 -9.431 8.885 1.00 79.56 91 ALA A N 1
ATOM 698 C CA . ALA A 1 91 ? 4.317 -8.553 8.014 1.00 79.56 91 ALA A CA 1
ATOM 699 C C . ALA A 1 91 ? 5.704 -9.139 7.704 1.00 79.56 91 ALA A C 1
ATOM 701 O O . ALA A 1 91 ? 6.121 -9.115 6.547 1.00 79.56 91 ALA A O 1
ATOM 702 N N . PHE A 1 92 ? 6.374 -9.731 8.698 1.00 81.25 92 PHE A N 1
ATOM 703 C CA . PHE A 1 92 ? 7.624 -10.469 8.497 1.00 81.25 92 PHE A CA 1
ATOM 704 C C . PHE A 1 92 ? 7.444 -11.701 7.601 1.00 81.25 92 PHE A C 1
ATOM 706 O O . PHE A 1 92 ? 8.258 -11.911 6.705 1.00 81.25 92 PHE A O 1
ATOM 713 N N . ASP A 1 93 ? 6.358 -12.458 7.762 1.00 79.62 93 ASP A N 1
ATOM 714 C CA . ASP A 1 93 ? 6.051 -13.599 6.887 1.00 79.62 93 ASP A CA 1
ATOM 715 C C . ASP A 1 93 ? 5.878 -13.142 5.430 1.00 79.62 93 ASP A C 1
ATOM 717 O O . ASP A 1 93 ? 6.442 -13.729 4.505 1.00 79.62 93 ASP A O 1
ATOM 721 N N . GLY A 1 94 ? 5.184 -12.016 5.225 1.00 80.00 94 GLY A N 1
ATOM 722 C CA . GLY A 1 94 ? 5.053 -11.387 3.912 1.00 80.00 94 GLY A CA 1
ATOM 723 C C . GLY A 1 94 ? 6.392 -10.943 3.313 1.00 80.00 94 GLY A C 1
ATOM 724 O O . GLY A 1 94 ? 6.587 -11.053 2.104 1.00 80.00 94 GLY A O 1
ATOM 725 N N . VAL A 1 95 ? 7.333 -10.481 4.139 1.00 83.50 95 VAL A N 1
ATOM 726 C CA . VAL A 1 95 ? 8.702 -10.154 3.708 1.00 83.50 95 VAL A CA 1
ATOM 727 C C . VAL A 1 95 ? 9.453 -11.413 3.274 1.00 83.50 95 VAL A C 1
ATOM 729 O O . VAL A 1 95 ? 10.069 -11.406 2.208 1.00 83.50 95 VAL A O 1
ATOM 732 N N . VAL A 1 96 ? 9.372 -12.501 4.044 1.00 82.00 96 VAL A N 1
ATOM 733 C CA . VAL A 1 96 ? 10.011 -13.784 3.706 1.00 82.00 96 VAL A CA 1
ATOM 734 C C . VAL A 1 96 ? 9.470 -14.335 2.385 1.00 82.00 96 VAL A C 1
ATOM 736 O O . VAL A 1 96 ? 10.260 -14.701 1.512 1.00 82.00 96 VAL A O 1
ATOM 739 N N . ASP A 1 97 ? 8.150 -14.323 2.186 1.00 81.25 97 ASP A N 1
ATOM 740 C CA . ASP A 1 97 ? 7.522 -14.770 0.938 1.00 81.25 97 ASP A CA 1
ATOM 741 C C . ASP A 1 97 ? 7.957 -13.915 -0.267 1.00 81.25 97 ASP A C 1
ATOM 743 O O . ASP A 1 97 ? 8.291 -14.449 -1.331 1.00 81.25 97 ASP A O 1
ATOM 747 N N . SER A 1 98 ? 8.022 -12.590 -0.099 1.00 81.38 98 SER A N 1
ATOM 748 C CA . SER A 1 98 ? 8.478 -11.671 -1.148 1.00 81.38 98 SER A CA 1
ATOM 749 C C . SER A 1 98 ? 9.957 -11.857 -1.498 1.00 81.38 98 SER A C 1
ATOM 751 O O . SER A 1 98 ? 10.327 -11.846 -2.678 1.00 81.38 98 SER A O 1
ATOM 753 N N . ILE A 1 99 ? 10.813 -12.076 -0.497 1.00 80.69 99 ILE A N 1
ATOM 754 C CA . ILE A 1 99 ? 12.232 -12.391 -0.700 1.00 80.69 99 ILE A CA 1
ATOM 755 C C . ILE A 1 99 ? 12.375 -13.727 -1.429 1.00 80.69 99 ILE A C 1
ATOM 757 O O . ILE A 1 99 ? 13.150 -13.822 -2.383 1.00 80.69 99 ILE A O 1
ATOM 761 N N . HIS A 1 100 ? 11.605 -14.741 -1.037 1.00 80.56 100 HIS A N 1
ATOM 762 C CA . HIS A 1 100 ? 11.630 -16.053 -1.671 1.00 80.56 100 HIS A CA 1
ATOM 763 C C . HIS A 1 100 ? 11.240 -15.983 -3.154 1.00 80.56 100 HIS A C 1
ATOM 765 O O . HIS A 1 100 ? 11.985 -16.463 -4.012 1.00 80.56 100 HIS A O 1
ATOM 771 N N . ALA A 1 101 ? 10.141 -15.299 -3.484 1.00 80.38 101 ALA A N 1
ATOM 772 C CA . ALA A 1 101 ? 9.730 -15.078 -4.872 1.00 80.38 101 ALA A CA 1
ATOM 773 C C . ALA A 1 101 ? 10.801 -14.332 -5.695 1.00 80.38 101 ALA A C 1
ATOM 775 O O . ALA A 1 101 ? 11.053 -14.660 -6.861 1.00 80.38 101 ALA A O 1
ATOM 776 N N . THR A 1 102 ? 11.472 -13.359 -5.074 1.00 81.19 102 THR A N 1
ATOM 777 C CA . THR A 1 102 ? 12.566 -12.600 -5.694 1.00 81.19 102 THR A CA 1
ATOM 778 C C . THR A 1 102 ? 13.786 -13.486 -5.960 1.00 81.19 102 THR A C 1
ATOM 780 O O . THR A 1 102 ? 14.375 -13.417 -7.039 1.00 81.19 102 THR A O 1
ATOM 783 N N . CYS A 1 103 ? 14.129 -14.379 -5.030 1.00 78.25 103 CYS A N 1
ATOM 784 C CA . CYS A 1 103 ? 15.253 -15.305 -5.175 1.00 78.25 103 CYS A CA 1
ATOM 785 C C . CYS A 1 103 ? 15.016 -16.364 -6.250 1.00 78.25 103 CYS A C 1
ATOM 787 O O . CYS A 1 103 ? 15.924 -16.634 -7.030 1.00 78.25 103 CYS A O 1
ATOM 789 N N . LEU A 1 104 ? 13.800 -16.906 -6.352 1.00 81.06 104 LEU A N 1
ATOM 790 C CA . LEU A 1 104 ? 13.437 -17.832 -7.431 1.00 81.06 104 LEU A CA 1
ATOM 791 C C . LEU A 1 104 ? 13.547 -17.169 -8.808 1.00 81.06 104 LEU A C 1
ATOM 793 O O . LEU A 1 104 ? 14.103 -17.739 -9.748 1.00 81.06 104 LEU A O 1
ATOM 797 N N . SER A 1 105 ? 13.061 -15.933 -8.917 1.00 81.25 105 SER A N 1
ATOM 798 C CA . SER A 1 105 ? 13.156 -15.148 -10.152 1.00 81.25 105 SER A CA 1
ATOM 799 C C . SER A 1 105 ? 14.616 -14.855 -10.515 1.00 81.25 105 SER A C 1
ATOM 801 O O . SER A 1 105 ? 15.004 -14.904 -11.686 1.00 81.25 105 SER A O 1
ATOM 803 N N . LEU A 1 106 ? 15.455 -14.619 -9.504 1.00 76.94 106 LEU A N 1
ATOM 804 C CA . LEU A 1 106 ? 16.888 -14.417 -9.670 1.00 76.94 106 LEU A CA 1
ATOM 805 C C . LEU A 1 106 ? 17.616 -15.696 -10.102 1.00 76.94 106 LEU A C 1
ATOM 807 O O . LEU A 1 106 ? 18.431 -15.653 -11.023 1.00 76.94 106 LEU A O 1
ATOM 811 N N . GLU A 1 107 ? 17.314 -16.834 -9.480 1.00 79.00 107 GLU A N 1
ATOM 812 C CA . GLU A 1 107 ? 17.870 -18.141 -9.840 1.00 79.00 107 GLU A CA 1
ATOM 813 C C . GLU A 1 107 ? 17.510 -18.497 -11.287 1.00 79.00 107 GLU A C 1
ATOM 815 O O . GLU A 1 107 ? 18.383 -18.861 -12.082 1.00 79.00 107 GLU A O 1
ATOM 820 N N . LYS A 1 108 ? 16.250 -18.271 -11.677 1.00 79.50 108 LYS A N 1
ATOM 821 C CA . LYS A 1 108 ? 15.795 -18.418 -13.061 1.00 79.50 108 LYS A CA 1
ATOM 822 C C . LYS A 1 108 ? 16.599 -17.522 -14.001 1.00 79.50 108 LYS A C 1
ATOM 824 O O . LYS A 1 108 ? 17.123 -18.020 -14.997 1.00 79.50 108 LYS A O 1
ATOM 829 N N . TYR A 1 109 ? 16.776 -16.239 -13.682 1.00 77.94 109 TYR A N 1
ATOM 830 C CA . TYR A 1 109 ? 17.590 -15.321 -14.489 1.00 77.94 109 TYR A CA 1
ATOM 831 C C . TYR A 1 109 ? 19.044 -15.805 -14.632 1.00 77.94 109 TYR A C 1
ATOM 833 O O . TYR A 1 109 ? 19.603 -15.814 -15.735 1.00 77.94 109 TYR A O 1
ATOM 841 N N . GLN A 1 110 ? 19.655 -16.255 -13.534 1.00 74.88 110 GLN A N 1
ATOM 842 C CA . GLN A 1 110 ? 21.035 -16.736 -13.500 1.00 74.88 110 GLN A CA 1
ATOM 843 C C . GLN A 1 110 ? 21.229 -18.044 -14.277 1.00 74.88 110 GLN A C 1
ATOM 845 O O . GLN A 1 110 ? 22.252 -18.190 -14.946 1.00 74.88 110 GLN A O 1
ATOM 850 N N . SER A 1 111 ? 20.242 -18.944 -14.256 1.00 80.06 111 SER A N 1
ATOM 851 C CA . SER A 1 111 ? 20.277 -20.231 -14.966 1.00 80.06 111 SER A CA 1
ATOM 852 C C . SER A 1 111 ? 20.313 -20.096 -16.496 1.00 80.06 111 SER A C 1
ATOM 854 O O . SER A 1 111 ? 20.776 -20.998 -17.194 1.00 80.06 111 SER A O 1
ATOM 856 N N . LEU A 1 112 ? 19.860 -18.958 -17.034 1.00 79.88 112 LEU A N 1
ATOM 857 C CA . LEU A 1 112 ? 19.820 -18.711 -18.472 1.00 79.88 112 LEU A CA 1
ATOM 858 C C . LEU A 1 112 ? 21.185 -18.265 -19.005 1.00 79.88 112 LEU A C 1
ATOM 860 O O . LEU A 1 112 ? 21.837 -17.386 -18.438 1.00 79.88 112 LEU A O 1
ATOM 864 N N . GLY A 1 113 ? 21.586 -18.807 -20.158 1.00 78.69 113 GLY A N 1
ATOM 865 C CA . GLY A 1 113 ? 22.769 -18.342 -20.889 1.00 78.69 113 GLY A CA 1
ATOM 866 C C . GLY A 1 113 ? 22.558 -16.972 -21.550 1.00 78.69 113 GLY A C 1
ATOM 867 O O . GLY A 1 113 ? 21.426 -16.548 -21.778 1.00 78.69 113 GLY A O 1
ATOM 868 N N . HIS A 1 114 ? 23.646 -16.291 -21.932 1.00 72.31 114 HIS A N 1
ATOM 869 C CA . HIS A 1 114 ? 23.608 -14.932 -22.505 1.00 72.31 114 HIS A CA 1
ATOM 870 C C . HIS A 1 114 ? 22.620 -14.784 -23.677 1.00 72.31 114 HIS A C 1
ATOM 872 O O . HIS A 1 114 ? 21.796 -13.871 -23.697 1.00 72.31 114 HIS A O 1
ATOM 878 N N . MET A 1 115 ? 22.650 -15.718 -24.634 1.00 68.25 115 MET A N 1
ATOM 879 C CA . MET A 1 115 ? 21.740 -15.684 -25.783 1.00 68.25 115 MET A CA 1
ATOM 880 C C . MET A 1 115 ? 20.284 -15.889 -25.357 1.00 68.25 115 MET A C 1
ATOM 882 O O . MET A 1 115 ? 19.410 -15.158 -25.804 1.00 68.25 115 MET A O 1
ATOM 886 N N . GLN A 1 116 ? 20.002 -16.822 -24.445 1.00 74.12 116 GLN A N 1
ATOM 887 C CA . GLN A 1 116 ? 18.640 -17.045 -23.951 1.00 74.12 116 GLN A CA 1
ATOM 888 C C . GLN A 1 116 ? 18.094 -15.833 -23.189 1.00 74.12 116 GLN A C 1
ATOM 890 O O . GLN A 1 116 ? 16.931 -15.485 -23.379 1.00 74.12 116 GLN A O 1
ATOM 895 N N . ARG A 1 117 ? 18.927 -15.146 -22.393 1.00 76.81 117 ARG A N 1
ATOM 896 C CA . ARG A 1 117 ? 18.544 -13.884 -21.736 1.00 76.81 117 ARG A CA 1
ATOM 897 C C . ARG A 1 117 ? 18.190 -12.803 -22.753 1.00 76.81 117 ARG A C 1
ATOM 899 O O . ARG A 1 117 ? 17.210 -12.089 -22.567 1.00 76.81 117 ARG A O 1
ATOM 906 N N . PHE A 1 118 ? 18.939 -12.718 -23.854 1.00 72.19 118 PHE A N 1
ATOM 907 C CA . PHE A 1 118 ? 18.634 -11.796 -24.946 1.00 72.19 118 PHE A CA 1
ATOM 908 C C . PHE A 1 118 ? 17.269 -12.098 -25.587 1.00 72.19 118 PHE A C 1
ATOM 910 O O . PHE A 1 118 ? 16.444 -11.195 -25.719 1.00 72.19 118 PHE A O 1
ATOM 917 N N . TRP A 1 119 ? 16.994 -13.365 -25.913 1.00 72.19 119 TRP A N 1
ATOM 918 C CA . TRP A 1 119 ? 15.723 -13.784 -26.519 1.00 72.19 119 TRP A CA 1
ATOM 919 C C . TRP A 1 119 ? 14.523 -13.646 -25.570 1.00 72.19 119 TRP A C 1
ATOM 921 O O . TRP A 1 119 ? 13.430 -13.298 -26.009 1.00 72.19 119 TRP A O 1
ATOM 931 N N . LYS A 1 120 ? 14.726 -13.863 -24.265 1.00 78.00 120 LYS A N 1
ATOM 932 C CA . LYS A 1 120 ? 13.687 -13.769 -23.225 1.00 78.00 120 LYS A CA 1
ATOM 933 C C . LYS A 1 120 ? 13.629 -12.416 -22.519 1.00 78.00 120 LYS A C 1
ATOM 935 O O . LYS A 1 120 ? 12.961 -12.287 -21.499 1.00 78.00 120 LYS A O 1
ATOM 940 N N . ARG A 1 121 ? 14.287 -11.382 -23.049 1.00 77.44 121 ARG A N 1
ATOM 941 C CA . ARG A 1 121 ? 14.437 -10.083 -22.372 1.00 77.44 121 ARG A CA 1
ATOM 942 C C . ARG A 1 121 ? 13.116 -9.492 -21.868 1.00 77.44 121 ARG A C 1
ATOM 944 O O . ARG A 1 121 ? 13.070 -9.008 -20.747 1.00 77.44 121 ARG A O 1
ATOM 951 N N . ARG A 1 122 ? 12.043 -9.541 -22.669 1.00 72.19 122 ARG A N 1
ATOM 952 C CA . ARG A 1 122 ? 10.721 -9.021 -22.262 1.00 72.19 122 ARG A CA 1
ATOM 953 C C . ARG A 1 122 ? 10.090 -9.821 -21.120 1.00 72.19 122 ARG A C 1
ATOM 955 O O . ARG A 1 122 ? 9.490 -9.219 -20.239 1.00 72.19 122 ARG A O 1
ATOM 962 N N . GLU A 1 123 ? 10.233 -11.146 -21.140 1.00 79.25 123 GLU A N 1
ATOM 963 C CA . GLU A 1 123 ? 9.749 -12.036 -20.074 1.00 79.25 123 GLU A CA 1
ATOM 964 C C . GLU A 1 123 ? 10.494 -11.731 -18.769 1.00 79.25 123 GLU A C 1
ATOM 966 O O . GLU A 1 123 ? 9.869 -11.434 -17.758 1.00 79.25 123 GLU A O 1
ATOM 971 N N . LEU A 1 124 ? 11.829 -11.680 -18.831 1.00 77.00 124 LEU A N 1
ATOM 972 C CA . LEU A 1 124 ? 12.692 -11.398 -17.680 1.00 77.00 124 LEU A CA 1
ATOM 973 C C . LEU A 1 124 ? 12.479 -9.988 -17.115 1.00 77.00 124 LEU A C 1
ATOM 975 O O . LEU A 1 124 ? 12.540 -9.797 -15.905 1.00 77.00 124 LEU A O 1
ATOM 979 N N . GLN A 1 125 ? 12.198 -9.002 -17.970 1.00 75.94 125 GLN A N 1
ATOM 980 C CA . GLN A 1 125 ? 11.859 -7.652 -17.524 1.00 75.94 125 GLN A CA 1
ATOM 981 C C . GLN A 1 125 ? 10.489 -7.604 -16.831 1.00 75.94 125 GLN A C 1
ATOM 983 O O . GLN A 1 125 ? 10.337 -6.904 -15.835 1.00 75.94 125 GLN A O 1
ATOM 988 N N . GLY A 1 126 ? 9.491 -8.339 -17.333 1.00 77.75 126 GLY A N 1
ATOM 989 C CA . GLY A 1 126 ? 8.194 -8.465 -16.663 1.00 77.75 126 GLY A CA 1
ATOM 990 C C . GLY A 1 126 ? 8.316 -9.137 -15.294 1.00 77.75 126 GLY A C 1
ATOM 991 O O . GLY A 1 126 ? 7.730 -8.673 -14.323 1.00 77.75 126 GLY A O 1
ATOM 992 N N . GLU A 1 127 ? 9.143 -10.176 -15.208 1.00 79.88 127 GLU A N 1
ATOM 993 C CA . GLU A 1 127 ? 9.429 -10.901 -13.969 1.00 79.88 127 GLU A CA 1
ATOM 994 C C . GLU A 1 127 ? 10.159 -10.010 -12.950 1.00 79.88 127 GLU A C 1
ATOM 996 O O . GLU A 1 127 ? 9.741 -9.932 -11.798 1.00 79.88 127 GLU A O 1
ATOM 1001 N N . ALA A 1 128 ? 11.153 -9.227 -13.389 1.00 77.62 128 ALA A N 1
ATOM 1002 C CA . ALA A 1 128 ? 11.831 -8.246 -12.539 1.00 77.62 128 ALA A CA 1
ATOM 1003 C C . ALA A 1 128 ? 10.878 -7.151 -12.021 1.00 77.62 128 ALA A C 1
ATOM 1005 O O . ALA A 1 128 ? 10.934 -6.798 -10.845 1.00 77.62 128 ALA A O 1
ATOM 1006 N N . LYS A 1 129 ? 9.963 -6.641 -12.860 1.00 79.94 129 LYS A N 1
ATOM 1007 C CA . LYS A 1 129 ? 8.932 -5.675 -12.430 1.00 79.94 129 LYS A CA 1
ATOM 1008 C C . LYS A 1 129 ? 7.981 -6.264 -11.394 1.00 79.94 129 LYS A C 1
ATOM 1010 O O . LYS A 1 129 ? 7.654 -5.592 -10.423 1.00 79.94 129 LYS A O 1
ATOM 1015 N N . ASN A 1 130 ? 7.579 -7.518 -11.579 1.00 83.56 130 ASN A N 1
ATOM 1016 C CA . ASN A 1 130 ? 6.752 -8.221 -10.607 1.00 83.56 130 ASN A CA 1
ATOM 1017 C C . ASN A 1 130 ? 7.487 -8.388 -9.265 1.00 83.56 130 ASN A C 1
ATOM 1019 O O . ASN A 1 130 ? 6.894 -8.166 -8.216 1.00 83.56 130 ASN A O 1
ATOM 1023 N N . CYS A 1 131 ? 8.791 -8.696 -9.274 1.00 82.38 131 CYS A N 1
ATOM 1024 C CA . CYS A 1 131 ? 9.594 -8.718 -8.046 1.00 82.38 131 CYS A CA 1
ATOM 1025 C C . CYS A 1 131 ? 9.617 -7.355 -7.344 1.00 82.38 131 CYS A C 1
ATOM 1027 O O . CYS A 1 131 ? 9.453 -7.307 -6.128 1.00 82.38 131 CYS A O 1
ATOM 1029 N N . VAL A 1 132 ? 9.778 -6.258 -8.096 1.00 80.31 132 VAL A N 1
ATOM 1030 C CA . VAL A 1 132 ? 9.718 -4.890 -7.548 1.00 80.31 132 VAL A CA 1
ATOM 1031 C C . VAL A 1 132 ? 8.374 -4.627 -6.872 1.00 80.31 132 VAL A C 1
ATOM 1033 O O . VAL A 1 132 ? 8.343 -4.154 -5.741 1.00 80.31 132 VAL A O 1
ATOM 1036 N N . GLU A 1 133 ? 7.266 -4.965 -7.528 1.00 82.06 133 GLU A N 1
ATOM 1037 C CA . GLU A 1 133 ? 5.923 -4.761 -6.978 1.00 82.06 133 GLU A CA 1
ATOM 1038 C C . GLU A 1 133 ? 5.703 -5.573 -5.692 1.00 82.06 133 GLU A C 1
ATOM 1040 O O . GLU A 1 133 ? 5.251 -5.044 -4.674 1.00 82.06 133 GLU A O 1
ATOM 1045 N N . VAL A 1 134 ? 6.078 -6.853 -5.713 1.00 82.50 134 VAL A N 1
ATOM 1046 C CA . VAL A 1 134 ? 5.920 -7.773 -4.580 1.00 82.50 134 VAL A CA 1
ATOM 1047 C C . VAL A 1 134 ? 6.773 -7.347 -3.379 1.00 82.50 134 VAL A C 1
ATOM 1049 O O . VAL A 1 134 ? 6.305 -7.413 -2.237 1.00 82.50 134 VAL A O 1
ATOM 1052 N N . ILE A 1 135 ? 8.003 -6.880 -3.610 1.00 83.06 135 ILE A N 1
ATOM 1053 C CA . ILE A 1 135 ? 8.905 -6.473 -2.529 1.00 83.06 135 ILE A CA 1
ATOM 1054 C C . ILE A 1 135 ? 8.579 -5.081 -1.987 1.00 83.06 135 ILE A C 1
ATOM 1056 O O . ILE A 1 135 ? 8.593 -4.897 -0.775 1.00 83.06 135 ILE A O 1
ATOM 1060 N N . SER A 1 136 ? 8.183 -4.139 -2.849 1.00 78.50 136 SER A N 1
ATOM 1061 C CA . SER A 1 136 ? 7.727 -2.807 -2.437 1.00 78.50 136 SER A CA 1
ATOM 1062 C C . SER A 1 136 ? 6.456 -2.905 -1.591 1.00 78.50 136 SER A C 1
ATOM 1064 O O . SER A 1 136 ? 6.354 -2.296 -0.531 1.00 78.50 136 SER A O 1
ATOM 1066 N N . LYS A 1 137 ? 5.516 -3.778 -1.972 1.00 81.75 137 LYS A N 1
ATOM 1067 C CA . LYS A 1 137 ? 4.315 -4.030 -1.169 1.00 81.75 137 LYS A CA 1
ATOM 1068 C C . LYS A 1 137 ? 4.640 -4.633 0.201 1.00 81.75 137 LYS 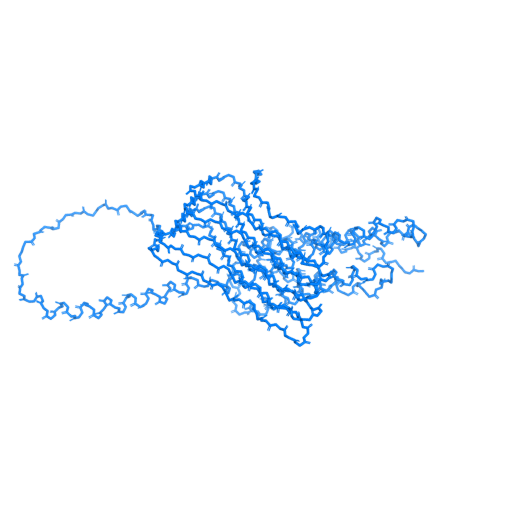A C 1
ATOM 1070 O O . LYS A 1 137 ? 3.978 -4.296 1.184 1.00 81.75 137 LYS A O 1
ATOM 1075 N N . ALA A 1 138 ? 5.624 -5.530 0.277 1.00 80.44 138 ALA A N 1
ATOM 1076 C CA . ALA A 1 138 ? 6.079 -6.091 1.549 1.00 80.44 138 ALA A CA 1
ATOM 1077 C C . ALA A 1 138 ? 6.780 -5.042 2.420 1.00 80.44 138 ALA A C 1
ATOM 1079 O O . ALA A 1 138 ? 6.502 -4.975 3.613 1.00 80.44 138 ALA A O 1
ATOM 1080 N N . GLU A 1 139 ? 7.604 -4.179 1.825 1.00 83.69 139 GLU A N 1
ATOM 1081 C CA . GLU A 1 139 ? 8.225 -3.037 2.499 1.00 83.69 139 GLU A CA 1
ATOM 1082 C C . GLU A 1 139 ? 7.175 -2.102 3.110 1.00 83.69 139 GLU A C 1
ATOM 1084 O O . GLU A 1 139 ? 7.248 -1.799 4.301 1.00 83.69 139 GLU A O 1
ATOM 1089 N N . THR A 1 140 ? 6.162 -1.694 2.336 1.00 80.62 140 THR A N 1
ATOM 1090 C CA . THR A 1 140 ? 5.080 -0.828 2.829 1.00 80.62 140 THR A CA 1
ATOM 1091 C C . THR A 1 140 ? 4.303 -1.489 3.964 1.00 80.62 140 THR A C 1
ATOM 1093 O O . THR A 1 140 ? 3.986 -0.840 4.960 1.00 80.62 140 THR A O 1
ATOM 1096 N N . ARG A 1 141 ? 4.000 -2.787 3.845 1.00 79.94 141 ARG A N 1
ATOM 1097 C CA . ARG A 1 141 ? 3.310 -3.549 4.897 1.00 79.94 141 ARG A CA 1
ATOM 1098 C C . ARG A 1 141 ? 4.146 -3.660 6.165 1.00 79.94 141 ARG A C 1
ATOM 1100 O O . ARG A 1 141 ? 3.592 -3.486 7.244 1.00 79.94 141 ARG A O 1
ATOM 1107 N N . LEU A 1 142 ? 5.450 -3.911 6.042 1.00 81.62 142 LEU A N 1
ATOM 1108 C CA . LEU A 1 142 ? 6.362 -3.958 7.180 1.00 81.62 142 LEU A CA 1
ATOM 1109 C C . LEU A 1 142 ? 6.443 -2.590 7.859 1.00 81.62 142 LEU A C 1
ATOM 1111 O O . LEU A 1 142 ? 6.206 -2.513 9.058 1.00 81.62 142 LEU A O 1
ATOM 1115 N N . HIS A 1 143 ? 6.665 -1.511 7.104 1.00 79.81 143 HIS A N 1
ATOM 1116 C CA . HIS A 1 143 ? 6.643 -0.153 7.652 1.00 79.81 143 HIS A CA 1
ATOM 1117 C C . HIS A 1 143 ? 5.318 0.147 8.352 1.00 79.81 143 HIS A C 1
ATOM 1119 O O . HIS A 1 143 ? 5.312 0.619 9.479 1.00 79.81 143 HIS A O 1
ATOM 1125 N N . THR A 1 144 ? 4.184 -0.195 7.742 1.00 76.31 144 THR A N 1
ATOM 1126 C CA . THR A 1 144 ? 2.865 0.029 8.352 1.00 76.31 144 THR A CA 1
ATOM 1127 C C . THR A 1 144 ? 2.678 -0.797 9.626 1.00 76.31 144 THR A C 1
ATOM 1129 O O . THR A 1 144 ? 2.108 -0.307 10.594 1.00 76.31 144 THR A O 1
ATOM 1132 N N . ALA A 1 145 ? 3.172 -2.035 9.666 1.00 79.25 145 ALA A N 1
ATOM 1133 C CA . ALA A 1 145 ? 3.071 -2.895 10.841 1.00 79.25 145 ALA A CA 1
ATOM 1134 C C . ALA A 1 145 ? 4.015 -2.468 11.976 1.00 79.25 145 ALA A C 1
ATOM 1136 O O . ALA A 1 145 ? 3.656 -2.617 13.140 1.00 79.25 145 ALA A O 1
ATOM 1137 N N . LEU A 1 146 ? 5.193 -1.928 11.652 1.00 77.00 146 LEU A N 1
ATOM 1138 C CA . LEU A 1 146 ? 6.172 -1.434 12.624 1.00 77.00 146 LEU A CA 1
ATOM 1139 C C . LEU A 1 146 ? 5.842 -0.019 13.129 1.00 77.00 146 LEU A C 1
ATOM 1141 O O . LEU A 1 146 ? 6.057 0.276 14.302 1.00 77.00 146 LEU A O 1
ATOM 1145 N N . LEU A 1 147 ? 5.278 0.842 12.274 1.00 66.81 147 LEU A N 1
ATOM 1146 C CA . LEU A 1 147 ? 4.846 2.207 12.608 1.00 66.81 147 LEU A CA 1
ATOM 1147 C C . LEU A 1 147 ? 3.401 2.267 13.127 1.00 66.81 147 LEU A C 1
ATOM 1149 O O . LEU A 1 147 ? 3.032 3.222 13.805 1.00 66.81 147 LEU A O 1
ATOM 1153 N N . GLY A 1 148 ? 2.572 1.260 12.847 1.00 53.12 148 GLY A N 1
ATOM 1154 C CA . GLY A 1 148 ? 1.189 1.154 13.327 1.00 53.12 148 GLY A CA 1
ATOM 1155 C C . GLY A 1 148 ? 1.042 1.288 14.852 1.00 53.12 148 GLY A C 1
ATOM 1156 O O . GLY A 1 148 ? 0.144 2.002 15.299 1.00 53.12 148 GLY A O 1
ATOM 1157 N N . PRO A 1 149 ? 1.951 0.714 15.666 1.00 51.88 149 PRO A N 1
ATOM 1158 C CA . PRO A 1 149 ? 2.008 0.966 17.106 1.00 51.88 149 PRO A CA 1
ATOM 1159 C C . PRO A 1 149 ? 2.360 2.414 17.493 1.00 51.88 149 PRO A C 1
ATOM 1161 O O . PRO A 1 149 ? 1.983 2.845 18.580 1.00 51.88 149 PRO A O 1
ATOM 1164 N N . MET A 1 150 ? 3.056 3.180 16.638 1.00 43.50 150 MET A N 1
ATOM 1165 C CA . MET A 1 150 ? 3.291 4.619 16.850 1.00 43.50 150 MET A CA 1
ATOM 1166 C C . MET A 1 150 ? 2.106 5.480 16.401 1.00 43.50 150 MET A C 1
ATOM 1168 O O . MET A 1 150 ? 1.857 6.523 16.997 1.00 43.50 150 MET A O 1
ATOM 1172 N N . ALA A 1 151 ? 1.351 5.044 15.390 1.00 42.66 151 ALA A N 1
ATOM 1173 C CA . ALA A 1 151 ? 0.198 5.788 14.888 1.00 42.66 151 ALA A CA 1
ATOM 1174 C C . ALA A 1 151 ? -0.956 5.840 15.900 1.00 42.66 151 ALA A C 1
ATOM 1176 O O . ALA A 1 151 ? -1.746 6.779 15.879 1.00 42.66 151 ALA A O 1
ATOM 1177 N N . VAL A 1 152 ? -1.048 4.862 16.806 1.00 44.78 152 VAL A N 1
ATOM 1178 C CA . VAL A 1 152 ? -2.110 4.791 17.805 1.00 44.78 152 VAL A CA 1
ATOM 1179 C C . VAL A 1 152 ? -1.609 4.059 19.055 1.00 44.78 152 VAL A C 1
ATOM 1181 O O . VAL A 1 152 ? -1.863 2.877 19.264 1.00 44.78 152 VAL A O 1
ATOM 1184 N N . GLN A 1 153 ? -0.988 4.789 19.979 1.00 46.59 153 GLN A N 1
ATOM 1185 C CA . GLN A 1 153 ? -1.084 4.434 21.396 1.00 46.59 153 GLN A CA 1
ATOM 1186 C C . GLN A 1 153 ? -2.412 4.967 21.962 1.00 46.59 153 GLN A C 1
ATOM 1188 O O . GLN A 1 153 ? -2.425 5.692 22.956 1.00 46.59 153 GLN A O 1
ATOM 1193 N N . ILE A 1 154 ? -3.557 4.610 21.355 1.00 47.34 154 ILE A N 1
ATOM 1194 C CA . ILE A 1 154 ? -4.874 4.855 21.978 1.00 47.34 154 ILE A CA 1
ATOM 1195 C C . ILE A 1 154 ? -4.922 4.198 23.361 1.00 47.34 154 ILE A C 1
ATOM 1197 O O . ILE A 1 154 ? -5.570 4.743 24.238 1.00 47.34 154 ILE A O 1
ATOM 1201 N N . ASP A 1 155 ? -4.157 3.132 23.617 1.00 41.97 155 ASP A N 1
ATOM 1202 C CA . ASP A 1 155 ? -4.000 2.554 24.960 1.00 41.97 155 ASP A CA 1
ATOM 1203 C C . ASP A 1 155 ? -3.245 3.467 25.950 1.00 41.97 155 ASP A C 1
ATOM 1205 O O . ASP A 1 155 ? -3.540 3.453 27.149 1.00 41.97 155 ASP A O 1
ATOM 1209 N N . GLN A 1 156 ? -2.304 4.305 25.487 1.00 43.62 156 GLN A N 1
ATOM 1210 C CA . GLN A 1 156 ? -1.686 5.330 26.342 1.00 43.62 156 GLN A CA 1
ATOM 1211 C C . GLN A 1 156 ? -2.581 6.562 26.492 1.00 43.62 156 GLN A C 1
ATOM 1213 O O . GLN A 1 156 ? -2.682 7.084 27.600 1.00 43.62 156 GLN A O 1
ATOM 1218 N N . ILE A 1 157 ? -3.303 6.972 25.441 1.00 51.97 157 ILE A N 1
ATOM 1219 C CA . ILE A 1 157 ? -4.364 7.989 25.554 1.00 51.97 157 ILE A CA 1
ATOM 1220 C C . ILE A 1 157 ? -5.439 7.502 26.533 1.00 51.97 157 ILE A C 1
ATOM 1222 O O . ILE A 1 157 ? -5.866 8.260 27.390 1.00 51.97 157 ILE A O 1
ATOM 1226 N N . HIS A 1 158 ? -5.806 6.223 26.495 1.00 42.84 158 HIS A N 1
ATOM 1227 C CA . HIS A 1 158 ? -6.751 5.595 27.411 1.00 42.84 158 HIS A CA 1
ATOM 1228 C C . HIS A 1 158 ? -6.250 5.657 28.858 1.00 42.84 158 HIS A C 1
ATOM 1230 O O . HIS A 1 158 ? -7.019 6.029 29.737 1.00 42.84 158 HIS A O 1
ATOM 1236 N N . ARG A 1 159 ? -4.958 5.409 29.127 1.00 46.72 159 ARG A N 1
ATOM 1237 C CA . ARG A 1 159 ? -4.383 5.611 30.473 1.00 46.72 159 ARG A CA 1
ATOM 1238 C C . ARG A 1 159 ? -4.350 7.080 30.896 1.00 46.72 159 ARG A C 1
ATOM 1240 O O . ARG A 1 159 ? -4.678 7.368 32.041 1.00 46.72 159 ARG A O 1
ATOM 1247 N N . ILE A 1 160 ? -3.977 8.000 30.008 1.00 56.31 160 ILE A N 1
ATOM 1248 C CA . ILE A 1 160 ? -3.911 9.439 30.314 1.00 56.31 160 ILE A CA 1
ATOM 1249 C C . ILE A 1 160 ? -5.316 9.998 30.588 1.00 56.31 160 ILE A C 1
ATOM 1251 O O . ILE A 1 160 ? -5.515 10.687 31.585 1.00 56.31 160 ILE A O 1
ATOM 1255 N N . VAL A 1 161 ? -6.305 9.628 29.772 1.00 56.44 161 VAL A N 1
ATOM 1256 C CA . VAL A 1 161 ? -7.710 10.031 29.925 1.00 56.44 161 VAL A CA 1
ATOM 1257 C C . VAL A 1 161 ? -8.342 9.381 31.156 1.00 56.44 161 VAL A C 1
ATOM 1259 O O . VAL A 1 161 ? -9.075 10.050 31.879 1.00 56.44 161 VAL A O 1
ATOM 1262 N N . GLN A 1 162 ? -8.027 8.119 31.469 1.00 56.19 162 GLN A N 1
ATOM 1263 C CA . GLN A 1 162 ? -8.468 7.487 32.719 1.00 56.19 162 GLN A CA 1
ATOM 1264 C C . GLN A 1 162 ? -7.859 8.156 33.959 1.00 56.19 162 GLN A C 1
ATOM 1266 O O . GLN A 1 162 ? -8.561 8.343 34.950 1.00 56.19 162 GLN A O 1
ATOM 1271 N N . LEU A 1 163 ? -6.585 8.560 33.908 1.00 56.25 163 LEU A N 1
ATOM 1272 C CA . LEU A 1 163 ? -5.934 9.301 34.994 1.00 56.25 163 LEU A CA 1
ATOM 1273 C C . LEU A 1 163 ? -6.523 10.711 35.167 1.00 56.25 163 LEU A C 1
ATOM 1275 O O . LEU A 1 163 ? -6.675 11.171 36.300 1.00 56.25 163 LEU A O 1
ATOM 1279 N N . GLN A 1 164 ? -6.907 11.374 34.072 1.00 52.56 164 GLN A N 1
ATOM 1280 C CA . GLN A 1 164 ? -7.617 12.659 34.100 1.00 52.56 164 GLN A CA 1
ATOM 1281 C C . GLN A 1 164 ? -9.039 12.516 34.663 1.00 52.56 164 GLN A C 1
ATOM 1283 O O . GLN A 1 164 ? -9.394 13.244 35.585 1.00 52.56 164 GLN A O 1
ATOM 1288 N N . HIS A 1 165 ? -9.814 11.519 34.221 1.00 53.75 165 HIS A N 1
ATOM 1289 C CA . HIS A 1 165 ? -11.154 11.253 34.759 1.00 53.75 165 HIS A CA 1
ATOM 1290 C C . HIS A 1 165 ? -11.133 10.873 36.246 1.00 53.75 165 HIS A C 1
ATOM 1292 O O . HIS A 1 165 ? -12.000 11.310 37.000 1.00 53.75 165 HIS A O 1
ATOM 1298 N N . ALA A 1 166 ? -10.147 10.086 36.689 1.00 53.91 166 ALA A N 1
ATOM 1299 C CA . ALA A 1 166 ? -9.985 9.738 38.101 1.00 53.91 166 ALA A CA 1
ATOM 1300 C C . ALA A 1 166 ? -9.612 10.961 38.960 1.00 53.91 166 ALA A C 1
ATOM 1302 O O . ALA A 1 166 ? -10.069 11.081 40.097 1.00 53.91 166 ALA A O 1
ATOM 1303 N N . SER A 1 167 ? -8.836 11.892 38.401 1.00 53.50 167 SER A N 1
ATOM 1304 C CA . SER A 1 167 ? -8.471 13.150 39.057 1.00 53.50 167 SER A CA 1
ATOM 1305 C C . SER A 1 167 ? -9.674 14.102 39.156 1.00 53.50 167 SER A C 1
ATOM 1307 O O . SER A 1 167 ? -9.937 14.636 40.233 1.00 53.50 167 SER A O 1
ATOM 1309 N N . ASP A 1 168 ? -10.493 14.221 38.109 1.00 49.69 168 ASP A N 1
ATOM 1310 C CA . ASP A 1 168 ? -11.712 15.047 38.118 1.00 49.69 168 ASP A CA 1
ATOM 1311 C C . ASP A 1 168 ? -12.813 14.497 39.046 1.00 49.69 168 ASP A C 1
ATOM 1313 O O . ASP A 1 168 ? -13.531 15.266 39.696 1.00 49.69 168 ASP A O 1
ATOM 1317 N N . LEU A 1 169 ? -12.914 13.168 39.180 1.00 55.50 169 LEU A N 1
ATOM 1318 C CA . LEU A 1 169 ? -13.792 12.508 40.158 1.00 55.50 169 LEU A CA 1
ATOM 1319 C C . LEU A 1 169 ? -13.329 12.731 41.607 1.00 55.50 169 LEU A C 1
ATOM 1321 O O . LEU A 1 169 ? -14.164 12.880 42.498 1.00 55.50 169 LEU A O 1
ATOM 1325 N N . SER A 1 170 ? -12.019 12.825 41.854 1.00 48.91 170 SER A N 1
ATOM 1326 C CA . SER A 1 170 ? -11.493 13.140 43.191 1.00 48.91 170 SER A CA 1
ATOM 1327 C C . SER A 1 170 ? -11.759 14.599 43.599 1.00 48.91 170 SER A C 1
ATOM 1329 O O . SER A 1 170 ? -12.174 14.857 44.727 1.00 48.91 170 SER A O 1
ATOM 1331 N N . ILE A 1 171 ? -11.660 15.542 42.651 1.00 50.31 171 ILE A N 1
ATOM 1332 C CA . ILE A 1 171 ? -11.921 16.977 42.874 1.00 50.31 171 ILE A CA 1
ATOM 1333 C C . ILE A 1 171 ? -13.421 17.256 43.080 1.00 50.31 171 ILE A C 1
ATOM 1335 O O . ILE A 1 171 ? -13.801 18.168 43.818 1.00 50.31 171 ILE A O 1
ATOM 1339 N N . THR A 1 172 ? -14.300 16.473 42.448 1.00 42.25 172 THR A N 1
ATOM 1340 C CA . THR A 1 172 ? -15.752 16.582 42.664 1.00 42.25 172 THR A CA 1
ATOM 1341 C C . THR A 1 172 ? -16.203 15.898 43.953 1.00 42.25 172 THR A C 1
ATOM 1343 O O . THR A 1 172 ? -17.053 16.461 44.642 1.00 42.25 172 THR A O 1
ATOM 1346 N N . SER A 1 173 ? -15.583 14.778 44.351 1.00 43.84 173 SER A N 1
ATOM 1347 C CA . SER A 1 173 ? -15.880 14.089 45.617 1.00 43.84 173 SER A CA 1
ATOM 1348 C C . SER A 1 173 ? -15.585 14.959 46.848 1.00 43.84 173 SER A C 1
ATOM 1350 O O . SER A 1 173 ? -16.443 15.068 47.726 1.00 43.84 173 SER A O 1
ATOM 1352 N N . GLU A 1 174 ? -14.453 15.677 46.877 1.00 45.34 174 GLU A N 1
ATOM 1353 C CA . GLU A 1 174 ? -14.117 16.605 47.978 1.00 45.34 174 GLU A CA 1
ATOM 1354 C C . GLU A 1 174 ? -15.084 17.803 48.074 1.00 45.34 174 GLU A C 1
ATOM 1356 O O . GLU A 1 174 ? -15.280 18.385 49.146 1.00 45.34 174 GLU A O 1
ATOM 1361 N N . ARG A 1 175 ? -15.759 18.160 46.971 1.00 40.34 175 ARG A N 1
ATOM 1362 C CA . ARG A 1 175 ? -16.723 19.270 46.939 1.00 40.34 175 ARG A CA 1
ATOM 1363 C C . ARG A 1 175 ? -18.126 18.857 47.395 1.00 40.34 175 ARG A C 1
ATOM 1365 O O . ARG A 1 175 ? -18.842 19.686 47.957 1.00 40.34 175 ARG A O 1
ATOM 1372 N N . THR A 1 176 ? -18.510 17.591 47.218 1.00 41.00 176 THR A N 1
ATOM 1373 C CA . THR A 1 176 ? -19.797 17.049 47.701 1.00 41.00 176 THR A CA 1
ATOM 1374 C C . THR A 1 176 ? -19.789 16.655 49.176 1.00 41.00 176 THR A C 1
ATOM 1376 O O . THR A 1 176 ? -20.820 16.800 49.835 1.00 41.00 176 THR A O 1
ATOM 1379 N N . GLU A 1 177 ? -18.650 16.250 49.746 1.00 43.25 177 GLU A N 1
ATOM 1380 C CA . GLU A 1 177 ? -18.565 15.960 51.190 1.00 43.25 177 GLU A CA 1
ATOM 1381 C C . GLU A 1 177 ? -18.706 17.221 52.061 1.00 43.25 177 GLU A C 1
ATOM 1383 O O . GLU A 1 177 ? -19.193 17.142 53.188 1.00 43.25 177 GLU A O 1
ATOM 1388 N N . SER A 1 178 ? -18.412 18.406 51.513 1.00 44.84 178 SER A N 1
ATOM 1389 C CA . SER A 1 178 ? -18.669 19.688 52.187 1.00 44.84 178 SER A CA 1
ATOM 1390 C C . SER A 1 178 ? -20.123 20.186 52.066 1.00 44.84 178 SER A C 1
ATOM 1392 O O . SER A 1 178 ? -20.490 21.131 52.758 1.00 44.84 178 SER A O 1
ATOM 1394 N N . SER A 1 179 ? -20.966 19.583 51.212 1.00 41.84 179 SER A N 1
ATOM 1395 C CA . SER A 1 179 ? -22.379 19.989 51.024 1.00 41.84 179 SER A CA 1
ATOM 1396 C C . SER A 1 179 ? -23.417 18.986 51.538 1.00 41.84 179 SER A C 1
ATOM 1398 O O . SER A 1 179 ? -24.567 19.372 51.731 1.00 41.84 179 SER A O 1
ATOM 1400 N N . ASN A 1 180 ? -23.044 17.736 51.833 1.00 43.50 180 ASN A N 1
ATOM 1401 C CA . ASN A 1 180 ? -24.008 16.681 52.184 1.00 43.50 180 ASN A CA 1
ATOM 1402 C C . ASN A 1 180 ? -24.142 16.360 53.687 1.00 43.50 180 ASN A C 1
ATOM 1404 O O . ASN A 1 180 ? -24.705 15.328 54.042 1.00 43.50 180 ASN A O 1
ATOM 1408 N N . GLN A 1 181 ? -23.761 17.265 54.596 1.00 42.12 181 GLN A N 1
ATOM 1409 C CA . GLN A 1 181 ? -24.170 17.162 56.012 1.00 42.12 181 GLN A CA 1
ATOM 1410 C C . GLN A 1 181 ? -25.634 17.580 56.279 1.00 42.12 181 GLN A C 1
ATOM 1412 O O . GLN A 1 181 ? -26.023 17.748 57.433 1.00 42.12 181 GLN A O 1
ATOM 1417 N N . LEU A 1 182 ? -26.477 17.731 55.248 1.00 41.91 182 LEU A N 1
ATOM 1418 C CA . LEU A 1 182 ? -27.863 18.176 55.420 1.00 41.91 182 LEU A CA 1
ATOM 1419 C C . LEU A 1 182 ? -28.890 17.425 54.554 1.00 41.91 182 LEU A C 1
ATOM 1421 O O . LEU A 1 182 ? -29.772 18.044 53.977 1.00 41.91 182 LEU A O 1
ATOM 1425 N N . ALA A 1 183 ? -28.815 16.097 54.467 1.00 37.66 183 ALA A N 1
ATOM 1426 C CA . ALA A 1 183 ? -29.971 15.283 54.069 1.00 37.66 183 ALA A CA 1
ATOM 1427 C C . ALA A 1 183 ? -29.769 13.825 54.490 1.00 37.66 183 ALA A C 1
ATOM 1429 O O . ALA A 1 183 ? -29.178 13.020 53.776 1.00 37.66 183 ALA A O 1
ATOM 1430 N N . ALA A 1 184 ? -30.252 13.499 55.683 1.00 40.09 184 ALA A N 1
ATOM 1431 C CA . ALA A 1 184 ? -30.418 12.125 56.115 1.00 40.09 184 ALA A CA 1
ATOM 1432 C C . ALA A 1 184 ? -31.761 11.564 55.611 1.00 40.09 184 ALA A C 1
ATOM 1434 O O . ALA A 1 184 ? -32.760 12.283 55.620 1.00 40.09 184 ALA A O 1
ATOM 1435 N N . LEU A 1 185 ? -31.750 10.249 55.351 1.00 36.84 185 LEU A N 1
ATOM 1436 C CA . LEU A 1 185 ? -32.848 9.264 55.409 1.00 36.84 185 LEU A CA 1
ATOM 1437 C C . LEU A 1 185 ? -33.473 8.762 54.091 1.00 36.84 185 LEU A C 1
ATOM 1439 O O . LEU A 1 185 ? -33.814 9.519 53.188 1.00 36.84 185 LEU A O 1
ATOM 1443 N N . SER A 1 186 ? -33.733 7.447 54.129 1.00 33.78 186 SER A N 1
ATOM 1444 C CA . SER A 1 186 ? -34.357 6.536 53.151 1.00 33.78 186 SER A CA 1
ATOM 1445 C C . SER A 1 186 ? -33.469 6.119 51.972 1.00 33.78 186 SER A C 1
ATOM 1447 O O . SER A 1 186 ? -32.764 6.943 51.408 1.00 33.78 186 SER A O 1
ATOM 1449 N N . GLU A 1 187 ? -33.417 4.869 51.524 1.00 38.41 187 GLU A N 1
ATOM 1450 C CA . GLU A 1 187 ? -33.934 3.569 51.970 1.00 38.41 187 GLU A CA 1
ATOM 1451 C C . GLU A 1 187 ? -33.201 2.525 51.093 1.00 38.41 187 GLU A C 1
ATOM 1453 O O . GLU A 1 187 ? -32.850 2.812 49.950 1.00 38.41 187 GLU A O 1
ATOM 1458 N N . ASP A 1 188 ? -32.956 1.349 51.666 1.00 30.66 188 ASP A N 1
ATOM 1459 C CA . ASP A 1 188 ? -32.739 0.040 51.040 1.00 30.66 188 ASP A CA 1
ATOM 1460 C C . ASP A 1 188 ? -31.652 -0.197 49.975 1.00 30.66 188 ASP A C 1
ATOM 1462 O O . ASP A 1 188 ? -31.727 0.139 48.793 1.00 30.66 188 ASP A O 1
ATOM 1466 N N . SER A 1 189 ? -30.668 -0.979 50.426 1.00 37.91 189 SER A N 1
ATOM 1467 C CA . SER A 1 189 ? -29.890 -1.898 49.612 1.00 37.91 189 SER A CA 1
ATOM 1468 C C . SER A 1 189 ? -30.731 -3.114 49.215 1.00 37.91 189 SER A C 1
ATOM 1470 O O . SER A 1 189 ? -31.196 -3.821 50.103 1.00 37.91 189 SER A O 1
ATOM 1472 N N . GLU A 1 190 ? -30.791 -3.445 47.926 1.00 36.81 190 GLU A N 1
ATOM 1473 C CA . GLU A 1 190 ? -30.862 -4.838 47.471 1.00 36.81 190 GLU A CA 1
ATOM 1474 C C . GLU A 1 190 ? -30.162 -5.018 46.109 1.00 36.81 190 GLU A C 1
ATOM 1476 O O . GLU A 1 190 ? -30.007 -4.098 45.306 1.00 36.81 190 GLU A O 1
ATOM 1481 N N . GLU A 1 191 ? -29.626 -6.221 45.944 1.00 34.81 191 GLU A N 1
ATOM 1482 C CA . GLU A 1 191 ? -28.551 -6.687 45.065 1.00 34.81 191 GLU A CA 1
ATOM 1483 C C . GLU A 1 191 ? -28.795 -6.470 43.557 1.00 34.81 191 GLU A C 1
ATOM 1485 O O . GLU A 1 191 ? -29.856 -6.741 43.012 1.00 34.81 191 GLU A O 1
ATOM 1490 N N . LYS A 1 192 ? -27.843 -5.930 42.788 1.00 39.62 192 LYS A N 1
ATOM 1491 C CA . LYS A 1 192 ? -26.582 -6.555 42.335 1.00 39.62 192 LYS A CA 1
ATOM 1492 C C . LYS A 1 192 ? -26.783 -7.815 41.477 1.00 39.62 192 LYS A C 1
ATOM 1494 O O . LYS A 1 192 ? -26.389 -8.911 41.851 1.00 39.62 192 LYS A O 1
ATOM 1499 N N . SER A 1 193 ? -27.286 -7.630 40.255 1.00 34.16 193 SER A N 1
ATOM 1500 C CA . SER A 1 193 ? -27.019 -8.549 39.135 1.00 34.16 193 SER A CA 1
ATOM 1501 C C . SER A 1 193 ? -27.216 -7.882 37.762 1.00 34.16 193 SER A C 1
ATOM 1503 O O . SER A 1 193 ? -28.147 -8.184 37.028 1.00 34.16 193 SER A O 1
ATOM 1505 N N . LEU A 1 194 ? -26.292 -6.999 37.358 1.00 32.69 194 LEU A N 1
ATOM 1506 C CA . LEU A 1 194 ? -26.137 -6.636 35.942 1.00 32.69 194 LEU A CA 1
ATOM 1507 C C . LEU A 1 194 ? -24.735 -7.006 35.444 1.00 32.69 194 LEU A C 1
ATOM 1509 O O . LEU A 1 194 ? -23.765 -6.273 35.593 1.00 32.69 194 LEU A O 1
ATOM 1513 N N . SER A 1 195 ? -24.667 -8.222 34.902 1.00 32.72 195 SER A N 1
ATOM 1514 C CA . SER A 1 195 ? -24.029 -8.563 33.630 1.00 32.72 195 SER A CA 1
ATOM 1515 C C . SER A 1 195 ? -22.795 -7.748 33.212 1.00 32.72 195 SER A C 1
ATOM 1517 O O . SER A 1 195 ? -22.881 -6.663 32.644 1.00 32.72 195 SER A O 1
ATOM 1519 N N . ARG A 1 196 ? -21.648 -8.404 33.364 1.00 35.62 196 ARG A N 1
ATOM 1520 C CA . ARG A 1 196 ? -20.346 -8.156 32.736 1.00 35.62 196 ARG A CA 1
ATOM 1521 C C . ARG A 1 196 ? -20.437 -8.258 31.196 1.00 35.62 196 ARG A C 1
ATOM 1523 O O . ARG A 1 196 ? -19.955 -9.230 30.621 1.00 35.62 196 ARG A O 1
ATOM 1530 N N . ALA A 1 197 ? -21.076 -7.285 30.546 1.00 35.22 197 ALA A N 1
ATOM 1531 C CA . ALA A 1 197 ? -21.253 -7.217 29.096 1.00 35.22 197 ALA A CA 1
ATOM 1532 C C . ALA A 1 197 ? -20.742 -5.884 28.518 1.00 35.22 197 ALA A C 1
ATOM 1534 O O . ALA A 1 197 ? -21.080 -4.813 29.007 1.00 35.22 197 ALA A O 1
ATOM 1535 N N . ASP A 1 198 ? -19.998 -5.988 27.416 1.00 42.00 198 ASP A N 1
ATOM 1536 C CA . ASP A 1 198 ? -20.124 -5.086 26.268 1.00 42.00 198 ASP A CA 1
ATOM 1537 C C . ASP A 1 198 ? -19.801 -3.596 26.453 1.00 42.00 198 ASP A C 1
ATOM 1539 O O . ASP A 1 198 ? -20.632 -2.728 26.197 1.00 42.00 198 ASP A O 1
ATOM 1543 N N . HIS A 1 199 ? -18.544 -3.263 26.747 1.00 44.16 199 HIS A N 1
ATOM 1544 C CA . HIS A 1 199 ? -18.063 -1.894 26.540 1.00 44.16 199 HIS A CA 1
ATOM 1545 C C . HIS A 1 199 ? -17.853 -1.620 25.036 1.00 44.16 199 HIS A C 1
ATOM 1547 O O . HIS A 1 199 ? -16.750 -1.743 24.510 1.00 44.16 199 HIS A O 1
ATOM 1553 N N . LEU A 1 200 ? -18.937 -1.288 24.323 1.00 50.19 200 LEU A N 1
ATOM 1554 C CA . LEU A 1 200 ? -18.877 -0.557 23.054 1.00 50.19 200 LEU A CA 1
ATOM 1555 C C . LEU A 1 200 ? -18.413 0.864 23.386 1.00 50.19 200 LEU A C 1
ATOM 1557 O O . LEU A 1 200 ? -19.131 1.590 24.070 1.00 50.19 200 LEU A O 1
ATOM 1561 N N . TYR A 1 201 ? -17.218 1.255 22.946 1.00 52.78 201 TYR A N 1
ATOM 1562 C CA . TYR A 1 201 ? -16.765 2.634 23.126 1.00 52.78 201 TYR A CA 1
ATOM 1563 C C . TYR A 1 201 ? -17.555 3.527 22.167 1.00 52.78 201 TYR A C 1
ATOM 1565 O O . TYR A 1 201 ? -17.510 3.306 20.957 1.00 52.78 201 TYR A O 1
ATOM 1573 N N . ILE A 1 202 ? -18.319 4.476 22.712 1.00 53.75 202 ILE A N 1
ATOM 1574 C CA . ILE A 1 202 ? -19.219 5.367 21.971 1.00 53.75 202 ILE A CA 1
ATOM 1575 C C . ILE A 1 202 ? -18.665 6.785 22.097 1.00 53.75 202 ILE A C 1
ATOM 1577 O O . ILE A 1 202 ? -18.832 7.431 23.129 1.00 53.75 202 ILE A O 1
ATOM 1581 N N . GLY A 1 203 ? -17.996 7.267 21.052 1.00 56.75 203 GLY A N 1
ATOM 1582 C CA . GLY A 1 203 ? -17.736 8.698 20.900 1.00 56.75 203 GLY A CA 1
ATOM 1583 C C . GLY A 1 203 ? -18.937 9.362 20.226 1.00 56.75 203 GLY A C 1
ATOM 1584 O O . GLY A 1 203 ? -19.316 8.938 19.136 1.00 56.75 203 GLY A O 1
ATOM 1585 N N . ASP A 1 204 ? -19.537 10.373 20.861 1.00 58.59 204 ASP A N 1
ATOM 1586 C CA . ASP A 1 204 ? -20.711 11.101 20.330 1.00 58.59 204 ASP A CA 1
ATOM 1587 C C . ASP A 1 204 ? -20.326 12.137 19.250 1.00 58.59 204 ASP A C 1
ATOM 1589 O O . ASP A 1 204 ? -21.113 12.494 18.372 1.00 58.59 204 ASP A O 1
ATOM 1593 N N . LYS A 1 205 ? -19.069 12.597 19.274 1.00 72.06 205 LYS A N 1
ATOM 1594 C CA . LYS A 1 205 ? -18.474 13.436 18.233 1.00 72.06 205 LYS A CA 1
ATOM 1595 C C . LYS A 1 205 ? -16.963 13.226 18.203 1.00 72.06 205 LYS A C 1
ATOM 1597 O O . LYS A 1 205 ? -16.263 13.645 19.121 1.00 72.06 205 LYS A O 1
ATOM 1602 N N . VAL A 1 206 ? -16.467 12.570 17.159 1.00 75.00 206 VAL A N 1
ATOM 1603 C CA . VAL A 1 206 ? -15.031 12.342 16.961 1.00 75.00 206 VAL A CA 1
ATOM 1604 C C . VAL A 1 206 ? -14.585 13.028 15.677 1.00 75.00 206 VAL A C 1
ATOM 1606 O O . VAL A 1 206 ? -15.151 12.771 14.619 1.00 75.00 206 VAL A O 1
ATOM 1609 N N . GLU A 1 207 ? -13.568 13.880 15.767 1.00 81.88 207 GLU A N 1
ATOM 1610 C CA . GLU A 1 207 ? -12.907 14.508 14.621 1.00 81.88 207 GLU A CA 1
ATOM 1611 C C . GLU A 1 207 ? -11.479 13.951 14.542 1.00 81.88 207 GLU A C 1
ATOM 1613 O O . GLU A 1 207 ? -10.660 14.195 15.426 1.00 81.88 207 GLU A O 1
ATOM 1618 N N . LEU A 1 208 ? -11.207 13.136 13.519 1.00 82.69 208 LEU A N 1
ATOM 1619 C CA . LEU A 1 208 ? -9.868 12.642 13.193 1.00 82.69 208 LEU A CA 1
ATOM 1620 C C . LEU A 1 208 ? -9.441 13.270 11.873 1.00 82.69 208 LEU A C 1
ATOM 1622 O O . LEU A 1 208 ? -10.086 13.040 10.849 1.00 82.69 208 LEU A O 1
ATOM 1626 N N . GLU A 1 209 ? -8.352 14.028 11.893 1.00 87.88 209 GLU A N 1
ATOM 1627 C CA . GLU A 1 209 ? -7.808 14.693 10.714 1.00 87.88 209 GLU A CA 1
ATOM 1628 C C . GLU A 1 209 ? -6.313 14.403 10.589 1.00 87.88 209 GLU A C 1
ATOM 1630 O O . GLU A 1 209 ? -5.565 14.509 11.562 1.00 87.88 209 GLU A O 1
ATOM 1635 N N . ALA A 1 210 ? -5.883 14.010 9.393 1.00 86.94 210 ALA A N 1
ATOM 1636 C CA . ALA A 1 210 ? -4.475 13.850 9.063 1.00 86.94 210 ALA A CA 1
ATOM 1637 C C . ALA A 1 210 ? -3.946 15.085 8.321 1.00 86.94 210 ALA A C 1
ATOM 1639 O O . ALA A 1 210 ? -4.674 15.744 7.581 1.00 86.94 210 ALA A O 1
ATOM 1640 N N . GLY A 1 211 ? -2.660 15.388 8.516 1.00 86.56 211 GLY A N 1
ATOM 1641 C CA . GLY A 1 211 ? -2.029 16.580 7.948 1.00 86.56 211 GLY A CA 1
ATOM 1642 C C . GLY A 1 211 ? -2.033 16.590 6.418 1.00 86.56 211 GLY A C 1
ATOM 1643 O O . GLY A 1 211 ? -1.842 15.554 5.785 1.00 86.56 211 GLY A O 1
ATOM 1644 N N . ALA A 1 212 ? -2.241 17.764 5.826 1.00 91.00 212 ALA A N 1
ATOM 1645 C CA . ALA A 1 212 ? -2.112 17.966 4.387 1.00 91.00 212 ALA A CA 1
ATOM 1646 C C . ALA A 1 212 ? -0.638 18.046 3.959 1.00 91.00 212 ALA A C 1
ATOM 1648 O O . ALA A 1 212 ? 0.224 18.461 4.737 1.00 91.00 212 ALA A O 1
ATOM 1649 N N . GLY A 1 213 ? -0.372 17.674 2.711 1.00 87.69 213 GLY A N 1
ATOM 1650 C CA . GLY A 1 213 ? 0.923 17.874 2.081 1.00 87.69 213 GLY A CA 1
ATOM 1651 C C . GLY A 1 213 ? 1.181 19.349 1.771 1.00 87.69 213 GLY A C 1
ATOM 1652 O O . GLY A 1 213 ? 0.251 20.103 1.484 1.00 87.69 213 GLY A O 1
ATOM 1653 N N . GLY A 1 214 ? 2.444 19.766 1.858 1.00 87.06 214 GLY A N 1
ATOM 1654 C CA . GLY A 1 214 ? 2.855 21.136 1.546 1.00 87.06 214 GLY A CA 1
ATOM 1655 C C . GLY A 1 214 ? 2.872 21.414 0.044 1.00 87.06 214 GLY A C 1
ATOM 1656 O O . GLY A 1 214 ? 3.174 20.526 -0.751 1.00 87.06 214 GLY A O 1
ATOM 1657 N N . ASP A 1 215 ? 2.569 22.651 -0.336 1.00 88.62 215 ASP A N 1
ATOM 1658 C CA . ASP A 1 215 ? 2.793 23.134 -1.699 1.00 88.62 215 ASP A CA 1
ATOM 1659 C C . ASP A 1 215 ? 4.292 23.390 -1.895 1.00 88.62 215 ASP A C 1
ATOM 1661 O O . ASP A 1 215 ? 4.926 24.002 -1.032 1.00 88.62 215 ASP A O 1
ATOM 1665 N N . GLU A 1 216 ? 4.855 22.958 -3.024 1.00 80.88 216 GLU A N 1
ATOM 1666 C CA . GLU A 1 216 ? 6.282 23.136 -3.303 1.00 80.88 216 GLU A CA 1
ATOM 1667 C C . GLU A 1 216 ? 6.533 23.862 -4.621 1.00 80.88 216 GLU A C 1
ATOM 1669 O O . GLU A 1 216 ? 6.059 23.484 -5.698 1.00 80.88 216 GLU A O 1
ATOM 1674 N N . GLU A 1 217 ? 7.331 24.929 -4.523 1.00 78.75 217 GLU A N 1
ATOM 1675 C CA . GLU A 1 217 ? 7.647 25.811 -5.650 1.00 78.75 217 GLU A CA 1
ATOM 1676 C C . GLU A 1 217 ? 9.046 25.570 -6.228 1.00 78.75 217 GLU A C 1
ATOM 1678 O O . GLU A 1 217 ? 9.321 25.961 -7.365 1.00 78.75 217 GLU A O 1
ATOM 1683 N N . ARG A 1 218 ? 9.958 24.975 -5.443 1.00 73.31 218 ARG A N 1
ATOM 1684 C CA . ARG A 1 218 ? 11.387 24.916 -5.795 1.00 73.31 218 ARG A CA 1
ATOM 1685 C C . ARG A 1 218 ? 11.742 23.739 -6.682 1.00 73.31 218 ARG A C 1
ATOM 1687 O O . ARG A 1 218 ? 12.395 23.932 -7.704 1.00 73.31 218 ARG A O 1
ATOM 1694 N N . ASP A 1 219 ? 11.373 22.537 -6.267 1.00 76.31 219 ASP A N 1
ATOM 1695 C CA . ASP A 1 219 ? 11.516 21.321 -7.072 1.00 76.31 219 ASP A CA 1
ATOM 1696 C C . ASP A 1 219 ? 10.224 20.988 -7.836 1.00 76.31 219 ASP A C 1
ATOM 1698 O O . ASP A 1 219 ? 10.256 20.226 -8.803 1.00 76.31 219 ASP A O 1
ATOM 1702 N N . GLY A 1 220 ? 9.119 21.634 -7.447 1.00 79.56 220 GLY A N 1
ATOM 1703 C CA . GLY A 1 220 ? 7.801 21.517 -8.050 1.00 79.56 220 GLY A CA 1
ATOM 1704 C C . GLY A 1 220 ? 7.021 20.285 -7.595 1.00 79.56 220 GLY A C 1
ATOM 1705 O O . GLY A 1 220 ? 5.976 20.022 -8.179 1.00 79.56 220 GLY A O 1
ATOM 1706 N N . ILE A 1 221 ? 7.499 19.508 -6.617 1.00 84.81 221 ILE A N 1
ATOM 1707 C CA . ILE A 1 221 ? 6.831 18.269 -6.190 1.00 84.81 221 ILE A CA 1
ATOM 1708 C C . ILE A 1 221 ? 6.019 18.537 -4.925 1.00 84.81 221 ILE A C 1
ATOM 1710 O O . ILE A 1 221 ? 6.575 18.655 -3.837 1.00 84.81 221 ILE A O 1
ATOM 1714 N N . GLY A 1 222 ? 4.696 18.604 -5.065 1.00 85.44 222 GLY A N 1
ATOM 1715 C CA . GLY A 1 222 ? 3.788 18.780 -3.938 1.00 85.44 222 GLY A CA 1
ATOM 1716 C C . GLY A 1 222 ? 3.873 17.617 -2.948 1.00 85.44 222 GLY A C 1
ATOM 1717 O O . GLY A 1 222 ? 3.980 16.456 -3.339 1.00 85.44 222 GLY A O 1
ATOM 1718 N N . GLY A 1 223 ? 3.813 17.924 -1.654 1.00 84.56 223 GLY A N 1
ATOM 1719 C CA . GLY A 1 223 ? 3.890 16.922 -0.594 1.00 84.56 223 GLY A CA 1
ATOM 1720 C C . GLY A 1 223 ? 2.654 16.023 -0.533 1.00 84.56 223 GLY A C 1
ATOM 1721 O O . GLY A 1 223 ? 1.549 16.432 -0.887 1.00 84.56 223 GLY A O 1
ATOM 1722 N N . ASP A 1 224 ? 2.814 14.807 -0.022 1.00 90.75 224 ASP A N 1
ATOM 1723 C CA . ASP A 1 224 ? 1.702 13.874 0.157 1.00 90.75 224 ASP A CA 1
ATOM 1724 C C . ASP A 1 224 ? 0.876 14.192 1.410 1.00 90.75 224 ASP A C 1
ATOM 1726 O O . ASP A 1 224 ? 1.397 14.597 2.451 1.00 90.75 224 ASP A O 1
ATOM 1730 N N . GLY A 1 225 ? -0.434 13.975 1.318 1.00 85.62 225 GLY A N 1
ATOM 1731 C CA . GLY A 1 225 ? -1.346 14.068 2.447 1.00 85.62 225 GLY A CA 1
ATOM 1732 C C . GLY A 1 225 ? -1.297 12.829 3.345 1.00 85.62 225 GLY A C 1
ATOM 1733 O O . GLY A 1 225 ? -1.186 11.694 2.881 1.00 85.62 225 GLY A O 1
ATOM 1734 N N . GLY A 1 226 ? -1.422 13.034 4.655 1.00 80.38 226 GLY A N 1
ATOM 1735 C CA . GLY A 1 226 ? -1.397 11.967 5.651 1.00 80.38 226 GLY A CA 1
ATOM 1736 C C . GLY A 1 226 ? -2.616 11.042 5.573 1.00 80.38 226 GLY A C 1
ATOM 1737 O O . GLY A 1 226 ? -3.747 11.488 5.375 1.00 80.38 226 GLY A O 1
ATOM 1738 N N . GLY A 1 227 ? -2.394 9.739 5.752 1.00 85.38 227 GLY A N 1
ATOM 1739 C CA . GLY A 1 227 ? -3.458 8.734 5.829 1.00 85.38 227 GLY A CA 1
ATOM 1740 C C . GLY A 1 227 ? -3.965 8.490 7.254 1.00 85.38 227 GLY A C 1
ATOM 1741 O O . GLY A 1 227 ? -3.292 8.810 8.231 1.00 85.38 227 GLY A O 1
ATOM 1742 N N . ILE A 1 228 ? -5.143 7.874 7.369 1.00 81.56 228 ILE A N 1
ATOM 1743 C CA . ILE A 1 228 ? -5.717 7.413 8.641 1.00 81.56 228 ILE A CA 1
ATOM 1744 C C . ILE A 1 228 ? -5.953 5.908 8.555 1.00 81.56 228 ILE A C 1
ATOM 1746 O O . ILE A 1 228 ? -6.645 5.435 7.655 1.00 81.56 228 ILE A O 1
ATOM 1750 N N . ALA A 1 229 ? -5.414 5.156 9.513 1.00 82.31 229 ALA A N 1
ATOM 1751 C CA . ALA A 1 229 ? -5.623 3.718 9.622 1.00 82.31 229 ALA A CA 1
ATOM 1752 C C . ALA A 1 229 ? -6.291 3.367 10.956 1.00 82.31 229 ALA A C 1
ATOM 1754 O O . ALA A 1 229 ? -5.842 3.803 12.014 1.00 82.31 229 ALA A O 1
ATOM 1755 N N . ILE A 1 230 ? -7.352 2.561 10.907 1.00 77.69 230 ILE A N 1
ATOM 1756 C CA . ILE A 1 230 ? -8.054 2.055 12.090 1.00 77.69 230 ILE A CA 1
ATOM 1757 C C . ILE A 1 230 ? -7.872 0.540 12.148 1.00 77.69 230 ILE A C 1
ATOM 1759 O O . ILE A 1 230 ? -8.438 -0.180 11.332 1.00 77.69 230 ILE A O 1
ATOM 1763 N N . ASN A 1 231 ? -7.094 0.051 13.112 1.00 77.06 231 ASN A N 1
ATOM 1764 C CA . ASN A 1 231 ? -6.905 -1.383 13.326 1.00 77.06 231 ASN A CA 1
ATOM 1765 C C . ASN A 1 231 ? -7.659 -1.832 14.582 1.00 77.06 231 ASN A C 1
ATOM 1767 O O . ASN A 1 231 ? -7.417 -1.301 15.668 1.00 77.06 231 ASN A O 1
ATOM 1771 N N . ASN A 1 232 ? -8.582 -2.785 14.439 1.00 71.69 232 ASN A N 1
ATOM 1772 C CA . ASN A 1 232 ? -9.386 -3.283 15.551 1.00 71.69 232 ASN A CA 1
ATOM 1773 C C . ASN A 1 232 ? -9.531 -4.811 15.519 1.00 71.69 232 ASN A C 1
ATOM 1775 O O . ASN A 1 232 ? -10.283 -5.361 14.713 1.00 71.69 232 ASN A O 1
ATOM 1779 N N . SER A 1 233 ? -8.853 -5.497 16.439 1.00 64.75 233 SER A N 1
ATOM 1780 C CA . SER A 1 233 ? -8.716 -6.958 16.424 1.00 64.75 233 SER A CA 1
ATOM 1781 C C . SER A 1 233 ? -9.602 -7.734 17.405 1.00 64.75 233 SER A C 1
ATOM 1783 O O . SER A 1 233 ? -9.746 -8.944 17.243 1.00 64.75 233 SER A O 1
ATOM 1785 N N . ILE A 1 234 ? -10.157 -7.091 18.443 1.00 62.56 234 ILE A N 1
ATOM 1786 C CA . ILE A 1 234 ? -11.007 -7.748 19.470 1.00 62.56 234 ILE A CA 1
ATOM 1787 C C . ILE A 1 234 ? -12.037 -6.769 20.088 1.00 62.56 234 ILE A C 1
ATOM 1789 O O . ILE A 1 234 ? -12.928 -7.166 20.841 1.00 62.56 234 ILE A O 1
ATOM 1793 N N . SER A 1 235 ? -11.967 -5.470 19.782 1.00 61.59 235 SER A N 1
ATOM 1794 C CA . SER A 1 235 ? -12.732 -4.440 20.496 1.00 61.59 235 SER A CA 1
ATOM 1795 C C . SER A 1 235 ? -14.048 -4.089 19.799 1.00 61.59 235 SER A C 1
ATOM 1797 O O . SER A 1 235 ? -14.216 -4.235 18.588 1.00 61.59 235 SER A O 1
ATOM 1799 N N . LYS A 1 236 ? -15.009 -3.570 20.566 1.00 71.56 236 LYS A N 1
ATOM 1800 C CA . LYS A 1 236 ? -16.233 -2.970 20.024 1.00 71.56 236 LYS A CA 1
ATOM 1801 C C . LYS A 1 236 ? -16.021 -1.456 19.919 1.00 71.56 236 LYS A C 1
ATOM 1803 O O . LYS A 1 236 ? -16.025 -0.772 20.940 1.00 71.56 236 LYS A O 1
ATOM 1808 N N . VAL A 1 237 ? -15.827 -0.933 18.708 1.00 68.50 237 VAL A N 1
ATOM 1809 C CA . VAL A 1 237 ? -15.568 0.500 18.467 1.00 68.50 237 VAL A CA 1
ATOM 1810 C C . VAL A 1 237 ? -16.747 1.124 17.730 1.00 68.50 237 VAL A C 1
ATOM 1812 O O . VAL A 1 237 ? -17.123 0.677 16.646 1.00 68.50 237 VAL A O 1
ATOM 1815 N N . GLY A 1 238 ? -17.343 2.155 18.326 1.00 72.38 238 GLY A N 1
ATOM 1816 C CA . GLY A 1 238 ? -18.472 2.893 17.778 1.00 72.38 238 GLY A CA 1
ATOM 1817 C C . GLY A 1 238 ? -18.163 4.381 17.634 1.00 72.38 2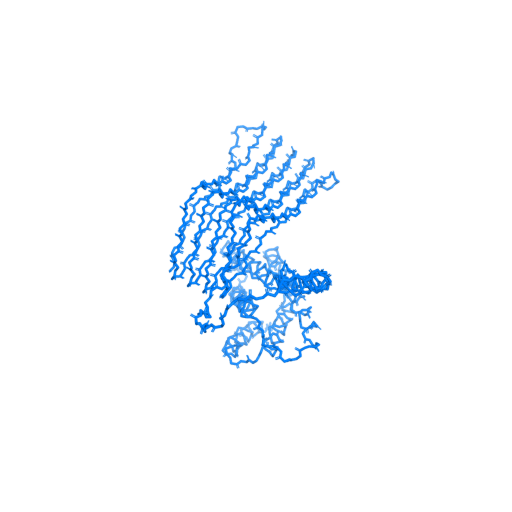38 GLY A C 1
ATOM 1818 O O . GLY A 1 238 ? -17.939 5.072 18.625 1.00 72.38 238 GLY A O 1
ATOM 1819 N N . PHE A 1 239 ? -18.223 4.894 16.411 1.00 74.38 239 PHE A N 1
ATOM 1820 C CA . PHE A 1 239 ? -18.291 6.328 16.148 1.00 74.38 239 PHE A CA 1
ATOM 1821 C C . PHE A 1 239 ? -19.751 6.667 15.884 1.00 74.38 239 PHE A C 1
ATOM 1823 O O . PHE A 1 239 ? -20.331 6.136 14.938 1.00 74.38 239 PHE A O 1
ATOM 1830 N N . TYR A 1 240 ? -20.356 7.494 16.729 1.00 72.38 240 TYR A N 1
ATOM 1831 C CA . TYR A 1 240 ? -21.731 7.947 16.548 1.00 72.38 240 TYR A CA 1
ATOM 1832 C C . TYR A 1 240 ? -21.787 9.465 16.337 1.00 72.38 240 TYR A C 1
ATOM 1834 O O . TYR A 1 240 ? -20.766 10.152 16.402 1.00 72.38 240 TYR A O 1
ATOM 1842 N N . GLY A 1 241 ? -22.972 9.972 15.990 1.00 72.12 241 GLY A N 1
ATOM 1843 C CA . GLY A 1 241 ? -23.210 11.402 15.785 1.00 72.12 241 GLY A CA 1
ATOM 1844 C C . GLY A 1 241 ? -22.569 11.975 14.516 1.00 72.12 241 GLY A C 1
ATOM 1845 O O . GLY A 1 241 ? -22.477 11.311 13.485 1.00 72.12 241 GLY A O 1
ATOM 1846 N N . ASN A 1 242 ? -22.148 13.241 14.577 1.00 75.38 242 ASN A N 1
ATOM 1847 C CA . ASN A 1 242 ? -21.470 13.940 13.477 1.00 75.38 242 ASN A CA 1
ATOM 1848 C C . ASN A 1 242 ? -19.955 13.678 13.527 1.00 75.38 242 ASN A C 1
ATOM 1850 O O . ASN A 1 242 ? -19.160 14.615 13.593 1.00 75.38 242 ASN A O 1
ATOM 1854 N N . SER A 1 243 ? -19.554 12.405 13.558 1.00 82.19 243 SER A N 1
ATOM 1855 C CA . SER A 1 243 ? -18.138 12.024 13.563 1.00 82.19 243 SER A CA 1
ATOM 1856 C C . SER A 1 243 ? -17.523 12.183 12.169 1.00 82.19 243 SER A C 1
ATOM 1858 O O . SER A 1 243 ? -18.142 11.819 11.170 1.00 82.19 243 SER A O 1
ATOM 1860 N N . HIS A 1 244 ? -16.324 12.757 12.081 1.00 85.81 244 HIS A N 1
ATOM 1861 C CA . HIS A 1 244 ? -15.629 13.082 10.834 1.00 85.81 244 HIS A CA 1
ATOM 1862 C C . HIS A 1 244 ? -14.237 12.438 10.839 1.00 85.81 244 HIS A C 1
ATOM 1864 O O . HIS A 1 244 ? -13.452 12.648 11.760 1.00 85.81 244 HIS A O 1
ATOM 1870 N N . ILE A 1 245 ? -13.931 11.654 9.804 1.00 87.06 245 ILE A N 1
ATOM 1871 C CA . ILE A 1 245 ? -12.598 11.091 9.559 1.00 87.06 245 ILE A CA 1
ATOM 1872 C C . ILE A 1 245 ? -12.106 11.642 8.224 1.00 87.06 245 ILE A C 1
ATOM 1874 O O . ILE A 1 245 ? -12.709 11.374 7.184 1.00 87.06 245 ILE A O 1
ATOM 1878 N N . LEU A 1 246 ? -11.035 12.427 8.265 1.00 89.94 246 LEU A N 1
ATOM 1879 C CA . LEU A 1 246 ? -10.538 13.239 7.159 1.00 89.94 246 LEU A CA 1
ATOM 1880 C C . LEU A 1 246 ? -9.055 12.933 6.931 1.00 89.94 246 LEU A C 1
ATOM 1882 O O . LEU A 1 246 ? -8.206 13.314 7.730 1.00 89.94 246 LEU A O 1
ATOM 1886 N N . ALA A 1 247 ? -8.727 12.239 5.844 1.00 91.00 247 ALA A N 1
ATOM 1887 C CA . ALA A 1 247 ? -7.330 12.107 5.444 1.00 91.00 247 ALA A CA 1
ATOM 1888 C C . ALA A 1 247 ? -6.829 13.398 4.774 1.00 91.00 247 ALA A C 1
ATOM 1890 O O . ALA A 1 247 ? -7.598 14.126 4.136 1.00 91.00 247 ALA A O 1
ATOM 1891 N N . GLY A 1 248 ? -5.534 13.668 4.909 1.00 89.31 248 GLY A N 1
ATOM 1892 C CA . GLY A 1 248 ? -4.904 14.877 4.397 1.00 89.31 248 GLY A CA 1
ATOM 1893 C C . GLY A 1 248 ? -4.884 14.901 2.874 1.00 89.31 248 GLY A C 1
ATOM 1894 O O . GLY A 1 248 ? -4.699 13.869 2.235 1.00 89.31 248 GLY A O 1
ATOM 1895 N N . SER A 1 249 ? -5.072 16.072 2.271 1.00 94.19 249 SER A N 1
ATOM 1896 C CA . SER A 1 249 ? -4.933 16.231 0.815 1.00 94.19 249 SER A CA 1
ATOM 1897 C C . SER A 1 249 ? -3.468 16.418 0.425 1.00 94.19 249 SER A C 1
ATOM 1899 O O . SER A 1 249 ? -2.683 16.914 1.231 1.00 94.19 249 SER A O 1
ATOM 1901 N N . GLY A 1 250 ? -3.108 16.020 -0.791 1.00 90.56 250 GLY A N 1
ATOM 1902 C CA . GLY A 1 250 ? -1.796 16.303 -1.358 1.00 90.56 250 GLY A CA 1
ATOM 1903 C C . GLY A 1 250 ? -1.638 17.784 -1.698 1.00 90.56 250 GLY A C 1
ATOM 1904 O O . GLY A 1 250 ? -2.609 18.455 -2.058 1.00 90.56 250 GLY A O 1
ATOM 1905 N N . GLY A 1 251 ? -0.414 18.283 -1.565 1.00 89.94 251 GLY A N 1
ATOM 1906 C CA . GLY A 1 251 ? -0.028 19.649 -1.894 1.00 89.94 251 GLY A CA 1
ATOM 1907 C C . GLY A 1 251 ? 0.182 19.851 -3.391 1.00 89.94 251 GLY A C 1
ATOM 1908 O O . GLY A 1 251 ? 0.309 18.901 -4.167 1.00 89.94 251 GLY A O 1
ATOM 1909 N N . LYS A 1 252 ? 0.198 21.105 -3.824 1.00 89.81 252 LYS A N 1
ATOM 1910 C CA . LYS A 1 252 ? 0.364 21.485 -5.227 1.00 89.81 252 LYS A CA 1
ATOM 1911 C C . LYS A 1 252 ? 1.819 21.408 -5.667 1.00 89.81 252 LYS A C 1
ATOM 1913 O O . LYS A 1 252 ? 2.718 21.839 -4.948 1.00 89.81 252 LYS A O 1
ATOM 1918 N N . GLY A 1 253 ? 2.015 20.929 -6.892 1.00 84.75 253 GLY A N 1
ATOM 1919 C CA . GLY A 1 253 ? 3.281 21.016 -7.605 1.00 84.75 253 GLY A CA 1
ATOM 1920 C C . GLY A 1 253 ? 3.287 22.189 -8.581 1.00 84.75 253 GLY A C 1
ATOM 1921 O O . GLY A 1 253 ? 2.504 22.216 -9.535 1.00 84.75 253 GLY A O 1
ATOM 1922 N N . ILE A 1 254 ? 4.156 23.177 -8.360 1.00 81.12 254 ILE A N 1
ATOM 1923 C CA . ILE A 1 254 ? 4.247 24.363 -9.228 1.00 81.12 254 ILE A CA 1
ATOM 1924 C C . ILE A 1 254 ? 5.258 24.115 -10.361 1.00 81.12 254 ILE A C 1
ATOM 1926 O O . ILE A 1 254 ? 6.221 23.358 -10.222 1.00 81.12 254 ILE A O 1
ATOM 1930 N N . ASN A 1 255 ? 5.065 24.773 -11.506 1.00 79.94 255 ASN A N 1
ATOM 1931 C CA . ASN A 1 255 ? 5.896 24.638 -12.710 1.00 79.94 255 ASN A CA 1
ATOM 1932 C C . ASN A 1 255 ? 5.824 23.232 -13.342 1.00 79.94 255 ASN A C 1
ATOM 1934 O O . ASN A 1 255 ? 4.749 22.744 -13.678 1.00 79.94 255 ASN A O 1
ATOM 1938 N N . THR A 1 256 ? 6.967 22.585 -13.591 1.00 71.69 256 THR A N 1
ATOM 1939 C CA . THR A 1 256 ? 7.046 21.270 -14.252 1.00 71.69 256 THR A CA 1
ATOM 1940 C C . THR A 1 256 ? 6.779 20.092 -13.327 1.00 71.69 256 THR A C 1
ATOM 1942 O O . THR A 1 256 ? 6.832 18.957 -13.796 1.00 71.69 256 THR A O 1
ATOM 1945 N N . GLY A 1 257 ? 6.569 20.334 -12.036 1.00 74.19 257 GLY A N 1
ATOM 1946 C CA . GLY A 1 257 ? 6.510 19.258 -11.063 1.00 74.19 257 GLY A CA 1
ATOM 1947 C C . GLY A 1 257 ? 5.112 18.675 -10.852 1.00 74.19 257 GLY A C 1
ATOM 1948 O O . GLY A 1 257 ? 4.144 19.023 -11.536 1.00 74.19 257 GLY A O 1
ATOM 1949 N N . GLU A 1 258 ? 5.056 17.687 -9.970 1.00 85.38 258 GLU A N 1
ATOM 1950 C CA . GLU A 1 258 ? 3.918 16.795 -9.771 1.00 85.38 258 GLU A CA 1
ATOM 1951 C C . GLU A 1 258 ? 3.135 17.199 -8.521 1.00 85.38 258 GLU A C 1
ATOM 1953 O O . GLU A 1 258 ? 3.712 17.621 -7.524 1.00 85.38 258 GLU A O 1
ATOM 1958 N N . GLY A 1 259 ? 1.810 17.085 -8.571 1.00 86.19 259 GLY A N 1
ATOM 1959 C CA . GLY A 1 259 ? 0.973 17.293 -7.397 1.00 86.19 259 GLY A CA 1
ATOM 1960 C C . GLY A 1 259 ? 1.063 16.099 -6.449 1.00 86.19 259 GLY A C 1
ATOM 1961 O O . GLY A 1 259 ? 1.104 14.952 -6.896 1.00 86.19 259 GLY A O 1
ATOM 1962 N N . GLY A 1 260 ? 1.052 16.362 -5.147 1.00 86.12 260 GLY A N 1
ATOM 1963 C CA . GLY A 1 260 ? 1.153 15.331 -4.120 1.00 86.12 260 GLY A CA 1
ATOM 1964 C C . GLY A 1 260 ? -0.080 14.435 -4.047 1.00 86.12 260 GLY A C 1
ATOM 1965 O O . GLY A 1 260 ? -1.189 14.809 -4.439 1.00 86.12 260 GLY A O 1
ATOM 1966 N N . HIS A 1 261 ? 0.077 13.229 -3.528 1.00 91.94 261 HIS A N 1
ATOM 1967 C CA . HIS A 1 261 ? -1.005 12.264 -3.397 1.00 91.94 261 HIS A CA 1
ATOM 1968 C C . HIS A 1 261 ? -1.890 12.558 -2.181 1.00 91.94 261 HIS A C 1
ATOM 1970 O O . HIS A 1 261 ? -1.428 12.976 -1.124 1.00 91.94 261 HIS A O 1
ATOM 1976 N N . GLY A 1 262 ? -3.192 12.316 -2.318 1.00 89.06 262 GLY A N 1
ATOM 1977 C CA . GLY A 1 262 ? -4.133 12.391 -1.210 1.00 89.06 262 GLY A CA 1
ATOM 1978 C C . GLY A 1 262 ? -4.019 11.185 -0.278 1.00 89.06 262 GLY A C 1
ATOM 1979 O O . GLY A 1 262 ? -3.913 10.043 -0.728 1.00 89.06 262 GLY A O 1
ATOM 1980 N N . GLY A 1 263 ? -4.108 11.429 1.026 1.00 85.38 263 GLY A N 1
ATOM 1981 C CA . GLY A 1 263 ? -4.040 10.401 2.056 1.00 85.38 263 GLY A CA 1
ATOM 1982 C C . GLY A 1 263 ? -5.212 9.421 1.999 1.00 85.38 263 GLY A C 1
ATOM 1983 O O . GLY A 1 263 ? -6.358 9.791 1.727 1.00 85.38 263 GLY A O 1
ATOM 1984 N N . ALA A 1 264 ? -4.938 8.147 2.271 1.00 88.75 264 ALA A N 1
ATOM 1985 C CA . ALA A 1 264 ? -5.952 7.098 2.303 1.00 88.75 264 ALA A CA 1
ATOM 1986 C C . ALA A 1 264 ? -6.594 6.956 3.693 1.00 88.75 264 ALA A C 1
ATOM 1988 O O . ALA A 1 264 ? -5.960 7.233 4.710 1.00 88.75 264 ALA A O 1
ATOM 1989 N N . VAL A 1 265 ? -7.832 6.460 3.736 1.00 85.19 265 VAL A N 1
ATOM 1990 C CA . VAL A 1 265 ? -8.457 5.963 4.967 1.00 85.19 265 VAL A CA 1
ATOM 1991 C C . VAL A 1 265 ? -8.586 4.449 4.871 1.00 85.19 265 VAL A C 1
ATOM 1993 O O . VAL A 1 265 ? -9.244 3.943 3.964 1.00 85.19 265 VAL A O 1
ATOM 1996 N N . ALA A 1 266 ? -7.974 3.719 5.796 1.00 85.00 266 ALA A N 1
ATOM 1997 C CA . ALA A 1 266 ? -8.024 2.264 5.831 1.00 85.00 266 ALA A CA 1
ATOM 1998 C C . ALA A 1 266 ? -8.547 1.756 7.177 1.00 85.00 266 ALA A C 1
ATOM 2000 O O . ALA A 1 266 ? -8.259 2.336 8.223 1.00 85.00 266 ALA A O 1
ATOM 2001 N N . ALA A 1 267 ? -9.280 0.648 7.162 1.00 80.12 267 ALA A N 1
ATOM 2002 C CA . ALA A 1 267 ? -9.594 -0.100 8.370 1.00 80.12 267 ALA A CA 1
ATOM 2003 C C . ALA A 1 267 ? -9.259 -1.584 8.191 1.00 80.12 267 ALA A C 1
ATOM 2005 O O . ALA A 1 267 ? -9.626 -2.168 7.176 1.00 80.12 267 ALA A O 1
ATOM 2006 N N . ASP A 1 268 ? -8.577 -2.172 9.173 1.00 78.69 268 ASP A N 1
ATOM 2007 C CA . ASP A 1 268 ? -8.311 -3.612 9.261 1.00 78.69 268 ASP A CA 1
ATOM 2008 C C . ASP A 1 268 ? -8.932 -4.131 10.556 1.00 78.69 268 ASP A C 1
ATOM 2010 O O . ASP A 1 268 ? -8.490 -3.809 11.663 1.00 78.69 268 ASP A O 1
ATOM 2014 N N . ASN A 1 269 ? -10.016 -4.882 10.410 1.00 78.62 269 ASN A N 1
ATOM 2015 C CA . ASN A 1 269 ? -10.809 -5.347 11.527 1.00 78.62 269 ASN A CA 1
ATOM 2016 C C . ASN A 1 269 ? -10.818 -6.872 11.581 1.00 78.62 269 ASN A C 1
ATOM 2018 O O . ASN A 1 269 ? -11.424 -7.532 10.733 1.00 78.62 269 ASN A O 1
ATOM 2022 N N . SER A 1 270 ? -10.275 -7.450 12.646 1.00 76.69 270 SER A N 1
ATOM 2023 C CA . SER A 1 270 ? -10.416 -8.880 12.936 1.00 76.69 270 SER A CA 1
ATOM 2024 C C . SER A 1 270 ? -11.292 -9.088 14.165 1.00 76.69 270 SER A C 1
ATOM 2026 O O . SER A 1 270 ? -11.228 -8.291 15.086 1.00 76.69 270 SER A O 1
ATOM 2028 N N . HIS A 1 271 ? -12.149 -10.111 14.155 1.00 76.44 271 HIS A N 1
ATOM 2029 C CA . HIS A 1 271 ? -12.956 -10.572 15.293 1.00 76.44 271 HIS A CA 1
ATOM 2030 C C . HIS A 1 271 ? -13.611 -9.466 16.141 1.00 76.44 271 HIS A C 1
ATOM 2032 O O . HIS A 1 271 ? -13.724 -9.588 17.361 1.00 76.44 271 HIS A O 1
ATOM 2038 N N . SER A 1 272 ? -14.050 -8.383 15.498 1.00 75.06 272 SER A N 1
ATOM 2039 C CA . SER A 1 272 ? -14.479 -7.166 16.182 1.00 75.06 272 SER A CA 1
ATOM 2040 C C . SER A 1 272 ? -15.875 -6.714 15.754 1.00 75.06 272 SER A C 1
ATOM 2042 O O . SER A 1 272 ? -16.536 -7.314 14.897 1.00 75.06 272 SER A O 1
ATOM 2044 N N . VAL A 1 273 ? -16.371 -5.657 16.401 1.00 76.56 273 VAL A N 1
ATOM 2045 C CA . VAL A 1 273 ? -17.580 -4.954 15.959 1.00 76.56 273 VAL A CA 1
ATOM 2046 C C . VAL A 1 273 ? -17.228 -3.493 15.764 1.00 76.56 273 VAL A C 1
ATOM 2048 O O . VAL A 1 273 ? -16.801 -2.832 16.712 1.00 76.56 273 VAL A O 1
ATOM 2051 N N . GLN A 1 274 ? -17.429 -2.989 14.551 1.00 78.31 274 GLN A N 1
ATOM 2052 C CA . GLN A 1 274 ? -17.220 -1.583 14.243 1.00 78.31 274 GLN A CA 1
ATOM 2053 C C . GLN A 1 274 ? -18.522 -0.957 13.762 1.00 78.31 274 GLN A C 1
ATOM 2055 O O . GLN A 1 274 ? -19.148 -1.438 12.823 1.00 78.31 274 GLN A O 1
ATOM 2060 N N . ARG A 1 275 ? -18.933 0.134 14.400 1.00 83.62 275 ARG A N 1
ATOM 2061 C CA . ARG A 1 275 ? -20.077 0.923 13.947 1.00 83.62 275 ARG A CA 1
ATOM 2062 C C . ARG A 1 275 ? -19.635 2.342 13.687 1.00 83.62 275 ARG A C 1
ATOM 2064 O O . ARG A 1 275 ? -18.969 2.941 14.523 1.00 83.62 275 ARG A O 1
ATOM 2071 N N . TYR A 1 276 ? -19.990 2.866 12.530 1.00 81.44 276 TYR A N 1
ATOM 2072 C CA . TYR A 1 276 ? -19.654 4.220 12.147 1.00 81.44 276 TYR A CA 1
ATOM 2073 C C . TYR A 1 276 ? -20.908 4.938 11.676 1.00 81.44 276 TYR A C 1
ATOM 2075 O O . TYR A 1 276 ? -21.526 4.522 10.705 1.00 81.44 276 TYR A O 1
ATOM 2083 N N . HIS A 1 277 ? -21.272 6.013 12.359 1.00 84.81 277 HIS A N 1
ATOM 2084 C CA . HIS A 1 277 ? -22.243 7.004 11.927 1.00 84.81 277 HIS A CA 1
ATOM 2085 C C . HIS A 1 277 ? -21.495 8.325 11.733 1.00 84.81 277 HIS A C 1
ATOM 2087 O O . HIS A 1 277 ? -20.966 8.866 12.702 1.00 84.81 277 HIS A O 1
ATOM 2093 N N . GLY A 1 278 ? -21.414 8.824 10.497 1.00 86.38 278 GLY A N 1
ATOM 2094 C CA . GLY A 1 278 ? -20.684 10.065 10.225 1.00 86.38 278 GLY A CA 1
ATOM 2095 C C . GLY A 1 278 ? -20.183 10.224 8.789 1.00 86.38 278 GLY A C 1
ATOM 2096 O O . GLY A 1 278 ? -20.779 9.709 7.841 1.00 86.38 278 GLY A O 1
ATOM 2097 N N . MET A 1 279 ? -19.058 10.922 8.621 1.00 88.88 279 MET A N 1
ATOM 2098 C CA . MET A 1 279 ? -18.421 11.173 7.328 1.00 88.88 279 MET A CA 1
ATOM 2099 C C . MET A 1 279 ? -16.952 10.725 7.276 1.00 88.88 279 MET A C 1
ATOM 2101 O O . MET A 1 279 ? -16.098 11.290 7.955 1.00 88.88 279 MET A O 1
ATOM 2105 N N . ILE A 1 280 ? -16.643 9.780 6.384 1.00 89.31 280 ILE A N 1
ATOM 2106 C CA . ILE A 1 280 ? -15.274 9.356 6.056 1.00 89.31 280 ILE A CA 1
ATOM 2107 C C . ILE A 1 280 ? -14.884 9.954 4.709 1.00 89.31 280 ILE A C 1
ATOM 2109 O O . ILE A 1 280 ? -15.544 9.690 3.703 1.00 89.31 280 ILE A O 1
ATOM 2113 N N . THR A 1 281 ? -13.804 10.727 4.672 1.00 92.50 281 THR A N 1
ATOM 2114 C CA . THR A 1 281 ? -13.293 11.346 3.447 1.00 92.50 281 THR A CA 1
ATOM 2115 C C . THR A 1 281 ? -11.796 11.101 3.309 1.00 92.50 281 THR A C 1
ATOM 2117 O O . THR A 1 281 ? -11.020 11.459 4.192 1.00 92.50 281 THR A O 1
ATOM 2120 N N . ALA A 1 282 ? -11.392 10.500 2.193 1.00 92.50 282 ALA A N 1
ATOM 2121 C CA . ALA A 1 282 ? -9.988 10.401 1.817 1.00 92.50 282 ALA A CA 1
ATOM 2122 C C . ALA A 1 282 ? -9.486 11.710 1.181 1.00 92.50 282 ALA A C 1
ATOM 2124 O O . ALA A 1 282 ? -10.269 12.495 0.638 1.00 92.50 282 ALA A O 1
ATOM 2125 N N . GLY A 1 283 ? -8.175 11.923 1.234 1.00 91.31 283 GLY A N 1
ATOM 2126 C CA . GLY A 1 283 ? -7.521 13.143 0.786 1.00 91.31 283 GLY A CA 1
ATOM 2127 C C . GLY A 1 283 ? -7.607 13.348 -0.719 1.00 91.31 283 GLY A C 1
ATOM 2128 O O . GLY A 1 283 ? -7.541 12.392 -1.490 1.00 91.31 283 GLY A O 1
ATOM 2129 N N . MET A 1 284 ? -7.726 14.594 -1.161 1.00 94.62 284 MET A N 1
ATOM 2130 C CA . MET A 1 284 ? -7.675 14.934 -2.585 1.00 94.62 284 MET A CA 1
ATOM 2131 C C . MET A 1 284 ? -6.227 14.881 -3.082 1.00 94.62 284 MET A C 1
ATOM 2133 O O . MET A 1 284 ? -5.310 15.151 -2.314 1.00 94.62 284 MET A O 1
ATOM 2137 N N . GLY A 1 285 ? -6.018 14.541 -4.351 1.00 91.38 285 GLY A N 1
ATOM 2138 C CA . GLY A 1 285 ? -4.718 14.717 -4.990 1.00 91.38 285 GLY A CA 1
ATOM 2139 C C . GLY A 1 285 ? -4.438 16.195 -5.261 1.00 91.38 285 GLY A C 1
ATOM 2140 O O . GLY A 1 285 ? -5.360 16.949 -5.574 1.00 91.38 285 GLY A O 1
ATOM 2141 N N . GLY A 1 286 ? -3.179 16.594 -5.136 1.00 91.31 286 GLY A N 1
ATOM 2142 C CA . GLY A 1 286 ? -2.715 17.952 -5.376 1.00 91.31 286 GLY A CA 1
ATOM 2143 C C . GLY A 1 286 ? -2.669 18.306 -6.859 1.00 91.31 286 GLY A C 1
ATOM 2144 O O . GLY A 1 286 ? -2.440 17.450 -7.716 1.00 91.31 286 GLY A O 1
ATOM 2145 N N . ASP A 1 287 ? -2.897 19.576 -7.175 1.00 91.88 287 ASP A N 1
ATOM 2146 C CA . ASP A 1 287 ? -2.848 20.066 -8.553 1.00 91.88 287 ASP A CA 1
ATOM 2147 C C . ASP A 1 287 ? -1.401 20.206 -9.054 1.00 91.88 287 ASP A C 1
ATOM 2149 O O . ASP A 1 287 ? -0.468 20.341 -8.261 1.00 91.88 287 ASP A O 1
ATOM 2153 N N . ALA A 1 288 ? -1.228 20.208 -10.376 1.00 86.88 288 ALA A N 1
ATOM 2154 C CA . ALA A 1 288 ? 0.055 20.456 -11.030 1.00 86.88 288 ALA A CA 1
ATOM 2155 C C . ALA A 1 288 ? -0.063 21.512 -12.139 1.00 86.88 288 ALA A C 1
ATOM 2157 O O . ALA A 1 288 ? -1.068 21.564 -12.852 1.00 86.88 288 ALA A O 1
ATOM 2158 N N . ASP A 1 289 ? 0.974 22.321 -12.352 1.00 84.44 289 ASP A N 1
ATOM 2159 C CA . ASP A 1 289 ? 0.951 23.342 -13.409 1.00 84.44 289 ASP A CA 1
ATOM 2160 C C . ASP A 1 289 ? 1.315 22.807 -14.793 1.00 84.44 289 ASP A C 1
ATOM 2162 O O . ASP A 1 289 ? 0.696 23.216 -15.772 1.00 84.44 289 ASP A O 1
ATOM 2166 N N . HIS A 1 290 ? 2.321 21.934 -14.904 1.00 78.56 290 HIS A N 1
ATOM 2167 C CA . HIS A 1 290 ? 2.766 21.329 -16.169 1.00 78.56 290 HIS A CA 1
ATOM 2168 C C . HIS A 1 290 ? 3.163 19.839 -16.050 1.00 78.56 290 HIS A C 1
ATOM 2170 O O . HIS A 1 290 ? 3.507 19.241 -17.073 1.00 78.56 290 HIS A O 1
ATOM 2176 N N . GLY A 1 291 ? 3.109 19.240 -14.849 1.00 80.12 291 GLY A N 1
ATOM 2177 C CA . GLY A 1 291 ? 3.482 17.841 -14.565 1.00 80.12 291 GLY A CA 1
ATOM 2178 C C . GLY A 1 291 ? 2.300 16.864 -14.503 1.00 80.12 291 GLY A C 1
ATOM 2179 O O . GLY A 1 291 ? 1.449 16.855 -15.387 1.00 80.12 291 GLY A O 1
ATOM 2180 N N . SER A 1 292 ? 2.231 15.996 -13.496 1.00 85.25 292 SER A N 1
ATOM 2181 C CA . SER A 1 292 ? 1.053 15.147 -13.256 1.00 85.25 292 SER A CA 1
ATOM 2182 C C . SER A 1 292 ? 0.317 15.568 -11.997 1.00 85.25 292 SER A C 1
ATOM 2184 O O . SER A 1 292 ? 0.941 15.771 -10.961 1.00 85.25 292 SER A O 1
ATOM 2186 N N . GLY A 1 293 ? -1.010 15.677 -12.072 1.00 86.69 293 GLY A N 1
ATOM 2187 C CA . GLY A 1 293 ? -1.833 15.864 -10.882 1.00 86.69 293 GLY A CA 1
ATOM 2188 C C . GLY A 1 293 ? -1.725 14.652 -9.956 1.00 86.69 293 GLY A C 1
ATOM 2189 O O . GLY A 1 293 ? -1.642 13.509 -10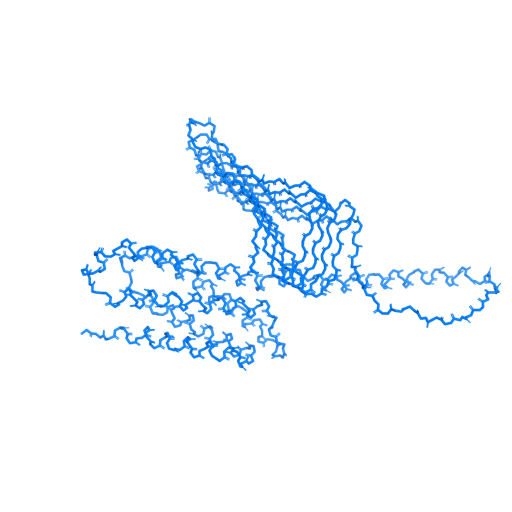.417 1.00 86.69 293 GLY A O 1
ATOM 2190 N N . GLY A 1 294 ? -1.753 14.896 -8.652 1.00 87.88 294 GLY A N 1
ATOM 2191 C CA . GLY A 1 294 ? -1.646 13.854 -7.643 1.00 87.88 294 GLY A CA 1
ATOM 2192 C C . GLY A 1 294 ? -2.843 12.912 -7.646 1.00 87.88 294 GLY A C 1
ATOM 2193 O O . GLY A 1 294 ? -3.964 13.284 -7.995 1.00 87.88 294 GLY A O 1
ATOM 2194 N N . ALA A 1 295 ? -2.633 11.660 -7.258 1.00 90.81 295 ALA A N 1
ATOM 2195 C CA . ALA A 1 295 ? -3.735 10.705 -7.117 1.00 90.81 295 ALA A CA 1
ATOM 2196 C C . ALA A 1 295 ? -4.586 11.018 -5.876 1.00 90.81 295 ALA A C 1
ATOM 2198 O O . ALA A 1 295 ? -4.056 11.395 -4.836 1.00 90.81 295 ALA A O 1
ATOM 2199 N N . GLY A 1 296 ? -5.900 10.825 -5.970 1.00 89.75 296 GLY A N 1
ATOM 2200 C CA . GLY A 1 296 ? -6.800 10.922 -4.827 1.00 89.75 296 GLY A CA 1
ATOM 2201 C C . GLY A 1 296 ? -6.720 9.696 -3.916 1.00 89.75 296 GLY A C 1
ATOM 2202 O O . GLY A 1 296 ? -6.587 8.562 -4.383 1.00 89.75 296 GLY A O 1
ATOM 2203 N N . GLY A 1 297 ? -6.856 9.921 -2.613 1.00 87.56 297 GLY A N 1
ATOM 2204 C CA . GLY A 1 297 ? -6.779 8.887 -1.590 1.00 87.56 297 GLY A CA 1
ATOM 2205 C C . GLY A 1 297 ? -7.911 7.862 -1.671 1.00 87.56 297 GLY A C 1
ATOM 2206 O O . GLY A 1 297 ? -9.043 8.162 -2.065 1.00 87.56 297 GLY A O 1
ATOM 2207 N N . HIS A 1 298 ? -7.607 6.624 -1.292 1.00 90.38 298 HIS A N 1
ATOM 2208 C CA . HIS A 1 298 ? -8.562 5.515 -1.267 1.00 90.38 298 HIS A CA 1
ATOM 2209 C C . HIS A 1 298 ? -9.261 5.395 0.086 1.00 90.38 298 HIS A C 1
ATOM 2211 O O . HIS A 1 298 ? -8.691 5.759 1.113 1.00 90.38 298 HIS A O 1
ATOM 2217 N N . VAL A 1 299 ? -10.475 4.837 0.089 1.00 87.19 299 VAL A N 1
ATOM 2218 C CA . VAL A 1 299 ? -11.108 4.335 1.315 1.00 87.19 299 VAL A CA 1
ATOM 2219 C C . VAL A 1 299 ? -11.180 2.814 1.237 1.00 87.19 299 VAL A C 1
ATOM 2221 O O . VAL A 1 299 ? -11.815 2.272 0.336 1.00 87.19 299 VAL A O 1
ATOM 2224 N N . GLY A 1 300 ? -10.508 2.122 2.150 1.00 85.69 300 GLY A N 1
ATOM 2225 C CA . GLY A 1 300 ? -10.415 0.665 2.159 1.00 85.69 300 GLY A CA 1
ATOM 2226 C C . GLY A 1 300 ? -10.853 0.073 3.490 1.00 85.69 300 GLY A C 1
ATOM 2227 O O . GLY A 1 300 ? -10.520 0.608 4.544 1.00 85.69 300 GLY A O 1
ATOM 2228 N N . VAL A 1 301 ? -11.564 -1.049 3.453 1.00 82.06 301 VAL A N 1
ATOM 2229 C CA . VAL A 1 301 ? -11.819 -1.848 4.653 1.00 82.06 301 VAL A CA 1
ATOM 2230 C C . VAL A 1 301 ? -11.504 -3.314 4.396 1.00 82.06 301 VAL A C 1
ATOM 2232 O O . VAL A 1 301 ? -12.018 -3.897 3.446 1.00 82.06 301 VAL A O 1
ATOM 2235 N N . GLU A 1 302 ? -10.719 -3.920 5.278 1.00 80.12 302 GLU A N 1
ATOM 2236 C CA . GLU A 1 302 ? -10.532 -5.362 5.375 1.00 80.12 302 GLU A CA 1
ATOM 2237 C C . GLU A 1 302 ? -11.162 -5.865 6.678 1.00 80.12 302 GLU A C 1
ATOM 2239 O O . GLU A 1 302 ? -10.895 -5.342 7.756 1.00 80.12 302 GLU A O 1
ATOM 2244 N N . ASN A 1 303 ? -12.049 -6.854 6.582 1.00 78.81 303 ASN A N 1
ATOM 2245 C CA . ASN A 1 303 ? -12.740 -7.428 7.729 1.00 78.81 303 ASN A CA 1
ATOM 2246 C C . ASN A 1 303 ? -12.564 -8.956 7.747 1.00 78.81 303 ASN A C 1
ATOM 2248 O O . ASN A 1 303 ? -12.832 -9.617 6.743 1.00 78.81 303 ASN A O 1
ATOM 2252 N N . THR A 1 304 ? -12.220 -9.529 8.907 1.00 81.75 304 THR A N 1
ATOM 2253 C CA . THR A 1 304 ? -12.140 -10.985 9.144 1.00 81.75 304 THR A CA 1
ATOM 2254 C C . THR A 1 304 ? -12.868 -11.379 10.430 1.00 81.75 304 THR A C 1
ATOM 2256 O O . THR A 1 304 ? -12.476 -10.964 11.511 1.00 81.75 304 THR A O 1
ATOM 2259 N N . GLY A 1 305 ? -13.924 -12.191 10.361 1.00 78.50 305 GLY A N 1
ATOM 2260 C CA . GLY A 1 305 ? -14.730 -12.557 11.540 1.00 78.50 305 GLY A CA 1
ATOM 2261 C C . GLY A 1 305 ? -15.405 -11.378 12.272 1.00 78.50 305 GLY A C 1
ATOM 2262 O O . GLY A 1 305 ? -15.711 -11.493 13.455 1.00 78.50 305 GLY A O 1
ATOM 2263 N N . THR A 1 306 ? -15.607 -10.252 11.586 1.00 79.25 306 THR A N 1
ATOM 2264 C CA . THR A 1 306 ? -16.061 -8.956 12.122 1.00 79.25 306 THR A CA 1
ATOM 2265 C C . THR A 1 306 ? -17.486 -8.620 11.665 1.00 79.25 306 THR A C 1
ATOM 2267 O O . THR A 1 306 ? -17.929 -9.036 10.591 1.00 79.25 306 THR A O 1
ATOM 2270 N N . THR A 1 307 ? -18.211 -7.826 12.460 1.00 80.19 307 THR A N 1
ATOM 2271 C CA . THR A 1 307 ? -19.418 -7.111 11.998 1.00 80.19 307 THR A CA 1
ATOM 2272 C C . THR A 1 307 ? -19.123 -5.623 11.863 1.00 80.19 307 THR A C 1
ATOM 2274 O O . THR A 1 307 ? -18.728 -4.991 12.843 1.00 80.19 307 THR A O 1
ATOM 2277 N N . GLN A 1 308 ? -19.320 -5.061 10.671 1.00 81.94 308 GLN A N 1
ATOM 2278 C CA . GLN A 1 308 ? -19.151 -3.631 10.433 1.00 81.94 308 GLN A CA 1
ATOM 2279 C C . GLN A 1 308 ? -20.443 -2.995 9.917 1.00 81.94 308 GLN A C 1
ATOM 2281 O O . GLN A 1 308 ? -20.962 -3.397 8.877 1.00 81.94 308 GLN A O 1
ATOM 2286 N N . ASP A 1 309 ? -20.911 -1.958 10.608 1.00 85.31 309 ASP A N 1
ATOM 2287 C CA . ASP A 1 309 ? -22.050 -1.149 10.181 1.00 85.31 309 ASP A CA 1
ATOM 2288 C C . ASP A 1 309 ? -21.577 0.277 9.878 1.00 85.31 309 ASP A C 1
ATOM 2290 O O . ASP A 1 309 ? -21.046 0.961 10.753 1.00 85.31 309 ASP A O 1
ATOM 2294 N N . PHE A 1 310 ? -21.779 0.745 8.650 1.00 84.44 310 PHE A N 1
ATOM 2295 C CA . PHE A 1 310 ? -21.503 2.120 8.249 1.00 84.44 310 PHE A CA 1
ATOM 2296 C C . PHE A 1 310 ? -22.803 2.831 7.886 1.00 84.44 310 PHE A C 1
ATOM 2298 O O . PHE A 1 310 ? -23.512 2.398 6.980 1.00 84.44 310 PHE A O 1
ATOM 2305 N N . TYR A 1 311 ? -23.068 3.966 8.520 1.00 84.44 311 TYR A N 1
ATOM 2306 C CA . TYR A 1 311 ? -24.144 4.881 8.181 1.00 84.44 311 TYR A CA 1
ATOM 2307 C C . TYR A 1 311 ? -23.595 6.296 7.978 1.00 84.44 311 TYR A C 1
ATOM 2309 O O . TYR A 1 311 ? -22.828 6.803 8.790 1.00 84.44 311 TYR A O 1
ATOM 2317 N N . GLY A 1 312 ? -23.979 6.961 6.890 1.00 88.00 312 GLY A N 1
ATOM 2318 C CA . GLY A 1 312 ? -23.512 8.322 6.587 1.00 88.00 312 GLY A CA 1
ATOM 2319 C C . GLY A 1 312 ? -22.828 8.454 5.229 1.00 88.00 312 GLY A C 1
ATOM 2320 O O . GLY A 1 312 ? -23.349 7.944 4.239 1.00 88.00 312 GLY A O 1
ATOM 2321 N N . VAL A 1 313 ? -21.717 9.189 5.134 1.00 89.00 313 VAL A N 1
ATOM 2322 C CA . VAL A 1 313 ? -21.080 9.529 3.845 1.00 89.00 313 VAL A CA 1
ATOM 2323 C C . VAL A 1 313 ? -19.647 9.019 3.780 1.00 89.00 313 VAL A C 1
ATOM 2325 O O . VAL A 1 313 ? -18.820 9.384 4.606 1.00 89.00 313 VAL A O 1
ATOM 2328 N N . MET A 1 314 ? -19.339 8.203 2.774 1.00 89.69 314 MET A N 1
ATOM 2329 C CA . MET A 1 314 ? -17.979 7.757 2.481 1.00 89.69 314 MET A CA 1
ATOM 2330 C C . MET A 1 314 ? -17.545 8.318 1.130 1.00 89.69 314 MET A C 1
ATOM 2332 O O . MET A 1 314 ? -18.213 8.095 0.115 1.00 89.69 314 MET A O 1
ATOM 2336 N N . LYS A 1 315 ? -16.437 9.056 1.110 1.00 92.06 315 LYS A N 1
ATOM 2337 C CA . LYS A 1 315 ? -15.936 9.741 -0.078 1.00 92.06 315 LYS A CA 1
ATOM 2338 C C . LYS A 1 315 ? -14.457 9.438 -0.291 1.00 92.06 315 LYS A C 1
ATOM 2340 O O . LYS A 1 315 ? -13.631 9.746 0.560 1.00 92.06 315 LYS A O 1
ATOM 2345 N N . ALA A 1 316 ? -14.121 8.873 -1.443 1.00 91.81 316 ALA A N 1
ATOM 2346 C CA . ALA A 1 316 ? -12.732 8.770 -1.867 1.00 91.81 316 ALA A CA 1
ATOM 2347 C C . ALA A 1 316 ? -12.245 10.095 -2.480 1.00 91.81 316 ALA A C 1
ATOM 2349 O O . ALA A 1 316 ? -13.037 10.891 -3.002 1.00 91.81 316 ALA A O 1
ATOM 2350 N N . GLY A 1 317 ? -10.939 10.333 -2.414 1.00 90.25 317 GLY A N 1
ATOM 2351 C CA . GLY A 1 317 ? -10.314 11.546 -2.924 1.00 90.25 317 GLY A CA 1
ATOM 2352 C C . GLY A 1 317 ? -10.371 11.613 -4.442 1.00 90.25 317 GLY A C 1
ATOM 2353 O O . GLY A 1 317 ? -10.237 10.591 -5.104 1.00 90.25 317 GLY A O 1
ATOM 2354 N N . SER A 1 318 ? -10.552 12.792 -5.033 1.00 92.62 318 SER A N 1
ATOM 2355 C CA . SER A 1 318 ? -10.393 12.942 -6.491 1.00 92.62 318 SER A CA 1
ATOM 2356 C C . SER A 1 318 ? -8.936 13.225 -6.835 1.00 92.62 318 SER A C 1
ATOM 2358 O O . SER A 1 318 ? -8.199 13.732 -5.992 1.00 92.62 318 SER A O 1
ATOM 2360 N N . GLY A 1 319 ? -8.530 12.882 -8.052 1.00 89.06 319 GLY A N 1
ATOM 2361 C CA . GLY A 1 319 ? -7.203 13.223 -8.547 1.00 89.06 319 GLY A CA 1
ATOM 2362 C C . GLY A 1 319 ? -7.066 14.722 -8.801 1.00 89.06 319 GLY A C 1
ATOM 2363 O O . GLY A 1 319 ? -8.048 15.389 -9.137 1.00 89.06 319 GLY A O 1
ATOM 2364 N N . GLY A 1 320 ? -5.847 15.228 -8.654 1.00 88.75 320 GLY A N 1
ATOM 2365 C CA . GLY A 1 320 ? -5.503 16.620 -8.900 1.00 88.75 320 GLY A CA 1
ATOM 2366 C C . GLY A 1 320 ? -5.595 16.995 -10.374 1.00 88.75 320 GLY A C 1
ATOM 2367 O O . GLY A 1 320 ? -5.430 16.159 -11.272 1.00 88.75 320 GLY A O 1
ATOM 2368 N N . ILE A 1 321 ? -5.889 18.261 -10.631 1.00 88.19 321 ILE A N 1
ATOM 2369 C CA . ILE A 1 321 ? -6.014 18.829 -11.973 1.00 88.19 321 ILE A CA 1
ATOM 2370 C C . ILE A 1 321 ? -4.624 19.208 -12.474 1.00 88.19 321 ILE A C 1
ATOM 2372 O O . ILE A 1 321 ? -3.731 19.534 -11.693 1.00 88.19 321 ILE A O 1
ATOM 2376 N N . THR A 1 322 ? -4.439 19.183 -13.794 1.00 83.25 322 THR A N 1
ATOM 2377 C CA . THR A 1 322 ? -3.222 19.724 -14.394 1.00 83.25 322 THR A CA 1
ATOM 2378 C C . THR A 1 322 ? -3.516 20.862 -15.356 1.00 83.25 322 THR A C 1
ATOM 2380 O O . THR A 1 322 ? -4.345 20.736 -16.268 1.00 83.25 322 THR A O 1
ATOM 2383 N N . MET A 1 323 ? -2.809 21.975 -15.176 1.00 80.50 323 MET A N 1
ATOM 2384 C CA . MET A 1 323 ? -2.761 23.050 -16.160 1.00 80.50 323 MET A CA 1
ATOM 2385 C C . MET A 1 323 ? -1.794 22.638 -17.301 1.00 80.50 323 MET A C 1
ATOM 2387 O O . MET A 1 323 ? -0.950 21.760 -17.161 1.00 80.50 323 MET A O 1
ATOM 2391 N N . GLY A 1 324 ? -1.942 23.160 -18.517 1.00 76.81 324 GLY A N 1
ATOM 2392 C CA . GLY A 1 324 ? -0.993 22.857 -19.607 1.00 76.81 324 GLY A CA 1
ATOM 2393 C C . GLY A 1 324 ? -0.993 21.411 -20.158 1.00 76.81 324 GLY A C 1
ATOM 2394 O O . GLY A 1 324 ? -2.048 20.818 -20.386 1.00 76.81 324 GLY A O 1
ATOM 2395 N N . LEU A 1 325 ? 0.198 20.891 -20.501 1.00 76.94 325 LEU A N 1
ATOM 2396 C CA . LEU A 1 325 ? 0.389 19.630 -21.254 1.00 76.94 325 LEU A CA 1
ATOM 2397 C C . LEU A 1 325 ? 0.430 18.360 -20.385 1.00 76.94 325 LEU A C 1
ATOM 2399 O O . LEU A 1 325 ? 0.638 17.269 -20.921 1.00 76.94 325 LEU A O 1
ATOM 2403 N N . GLY A 1 326 ? 0.247 18.502 -19.077 1.00 75.19 326 GLY A N 1
ATOM 2404 C CA . GLY A 1 326 ? 0.340 17.410 -18.121 1.00 75.19 326 GLY A CA 1
ATOM 2405 C C . GLY A 1 326 ? -0.889 16.497 -18.055 1.00 75.19 326 GLY A C 1
ATOM 2406 O O . GLY A 1 326 ? -1.896 16.713 -18.738 1.00 75.19 326 GLY A O 1
ATOM 2407 N N . THR A 1 327 ? -0.808 15.450 -17.233 1.00 82.50 327 THR A N 1
ATOM 2408 C CA . THR A 1 327 ? -1.895 14.475 -17.037 1.00 82.50 327 THR A CA 1
ATOM 2409 C C . THR A 1 327 ? -2.533 14.637 -15.667 1.00 82.50 327 THR A C 1
ATOM 2411 O O . THR A 1 327 ? -1.835 14.563 -14.661 1.00 82.50 327 THR A O 1
ATOM 2414 N N . GLY A 1 328 ? -3.860 14.774 -15.619 1.00 83.94 328 GLY A N 1
ATOM 2415 C CA . GLY A 1 328 ? -4.584 14.811 -14.349 1.00 83.94 328 GLY A CA 1
ATOM 2416 C C . GLY A 1 328 ? -4.430 13.514 -13.547 1.00 83.94 328 GLY A C 1
ATOM 2417 O O . GLY A 1 328 ? -4.225 12.433 -14.109 1.00 83.94 328 GLY A O 1
ATOM 2418 N N . GLY A 1 329 ? -4.545 13.633 -12.228 1.00 84.50 329 GLY A N 1
ATOM 2419 C CA . GLY A 1 329 ? -4.367 12.528 -11.297 1.00 84.50 329 GLY A CA 1
ATOM 2420 C C . GLY A 1 329 ? -5.491 11.498 -11.345 1.00 84.50 329 GLY A C 1
ATOM 2421 O O . GLY A 1 329 ? -6.613 11.773 -11.779 1.00 84.50 329 GLY A O 1
ATOM 2422 N N . ALA A 1 330 ? -5.212 10.284 -10.879 1.00 88.25 330 ALA A N 1
ATOM 2423 C CA . ALA A 1 330 ? -6.232 9.244 -10.760 1.00 88.25 330 ALA A CA 1
ATOM 2424 C C . ALA A 1 330 ? -7.187 9.530 -9.591 1.00 88.25 330 ALA A C 1
ATOM 2426 O O . ALA A 1 330 ? -6.769 10.015 -8.542 1.00 88.25 330 ALA A O 1
ATOM 2427 N N . GLY A 1 331 ? -8.468 9.197 -9.758 1.00 86.94 331 GLY A N 1
ATOM 2428 C CA . GLY A 1 331 ? -9.434 9.241 -8.663 1.00 86.94 331 GLY A CA 1
ATOM 2429 C C . GLY A 1 331 ? -9.266 8.065 -7.701 1.00 86.94 331 GLY A C 1
ATOM 2430 O O . GLY A 1 331 ? -8.894 6.962 -8.101 1.00 86.94 331 GLY A O 1
ATOM 2431 N N . GLY A 1 332 ? -9.584 8.287 -6.432 1.00 83.06 332 GLY A N 1
ATOM 2432 C CA . GLY A 1 332 ? -9.543 7.273 -5.395 1.00 83.06 332 GLY A CA 1
ATOM 2433 C C . GLY A 1 332 ? -10.721 6.295 -5.446 1.00 83.06 332 GLY A C 1
ATOM 2434 O O . GLY A 1 332 ? -11.848 6.678 -5.763 1.00 83.06 332 GLY A O 1
ATOM 2435 N N . GLY A 1 333 ? -10.485 5.022 -5.124 1.00 87.25 333 GLY A N 1
ATOM 2436 C CA . GLY A 1 333 ? -11.522 3.997 -5.014 1.00 87.25 333 GLY A CA 1
ATOM 2437 C C . GLY A 1 333 ? -12.062 3.811 -3.595 1.00 87.25 333 GLY A C 1
ATOM 2438 O O . GLY A 1 333 ? -11.446 4.242 -2.618 1.00 87.25 333 GLY A O 1
ATOM 2439 N N . ILE A 1 334 ? -13.210 3.138 -3.507 1.00 86.38 334 ILE A N 1
ATOM 2440 C CA . ILE A 1 334 ? -13.761 2.598 -2.261 1.00 86.38 334 ILE A CA 1
ATOM 2441 C C . ILE A 1 334 ? -13.756 1.071 -2.369 1.00 86.38 334 ILE A C 1
ATOM 2443 O O . ILE A 1 334 ? -14.394 0.514 -3.265 1.00 86.38 334 ILE A O 1
ATOM 2447 N N . GLY A 1 335 ? -13.031 0.400 -1.477 1.00 84.81 335 GLY A N 1
ATOM 2448 C CA . GLY A 1 335 ? -12.852 -1.050 -1.494 1.00 84.81 335 GLY A CA 1
ATOM 2449 C C . GLY A 1 335 ? -13.240 -1.707 -0.176 1.00 84.81 335 GLY A C 1
ATOM 2450 O O . GLY A 1 335 ? -12.933 -1.184 0.894 1.00 84.81 335 GLY A O 1
ATOM 2451 N N . ALA A 1 336 ? -13.871 -2.877 -0.256 1.00 82.06 336 ALA A N 1
ATOM 2452 C CA . ALA A 1 336 ? -14.090 -3.744 0.896 1.00 82.06 336 ALA A CA 1
ATOM 2453 C C . ALA A 1 336 ? -13.635 -5.180 0.609 1.00 82.06 336 ALA A C 1
ATOM 2455 O O . ALA A 1 336 ? -13.986 -5.744 -0.429 1.00 82.06 336 ALA A O 1
ATOM 2456 N N . GLN A 1 337 ? -12.896 -5.777 1.540 1.00 82.12 337 GLN A N 1
ATOM 2457 C CA . GLN A 1 337 ? -12.497 -7.180 1.520 1.00 82.12 337 GLN A CA 1
ATOM 2458 C C . GLN A 1 337 ? -13.010 -7.861 2.786 1.00 82.12 337 GLN A C 1
ATOM 2460 O O . GLN A 1 337 ? -12.715 -7.431 3.897 1.00 82.12 337 GLN A O 1
ATOM 2465 N N . ASN A 1 338 ? -13.804 -8.913 2.615 1.00 78.44 338 ASN A N 1
ATOM 2466 C CA . ASN A 1 338 ? -14.556 -9.530 3.700 1.00 78.44 338 ASN A CA 1
ATOM 2467 C C . ASN A 1 338 ? -14.295 -11.041 3.754 1.00 78.44 338 ASN A C 1
ATOM 2469 O O . ASN A 1 338 ? -14.440 -11.723 2.741 1.00 78.44 338 ASN A O 1
ATOM 2473 N N . GLN A 1 339 ? -13.961 -11.558 4.940 1.00 79.81 339 GLN A N 1
ATOM 2474 C CA . GLN A 1 339 ? -13.819 -12.990 5.225 1.00 79.81 339 GLN A CA 1
ATOM 2475 C C . GLN A 1 339 ? -14.624 -13.374 6.470 1.00 79.81 339 GLN A C 1
ATOM 2477 O O . GLN A 1 339 ? -14.310 -12.956 7.585 1.00 79.81 339 GLN A O 1
ATOM 2482 N N . ASN A 1 340 ? -15.661 -14.201 6.311 1.00 77.31 340 ASN A N 1
ATOM 2483 C CA . ASN A 1 340 ? -16.555 -14.603 7.411 1.00 77.31 340 ASN A CA 1
ATOM 2484 C C . ASN A 1 340 ? -17.159 -13.408 8.178 1.00 77.31 340 ASN A C 1
ATOM 2486 O O . ASN A 1 340 ? -17.271 -13.436 9.405 1.00 77.31 340 ASN A O 1
ATOM 2490 N N . THR A 1 341 ? -17.517 -12.337 7.466 1.00 79.06 341 THR A N 1
ATOM 2491 C CA . THR A 1 341 ? -17.975 -11.071 8.058 1.00 79.06 341 THR A CA 1
ATOM 2492 C C . THR A 1 341 ? -19.351 -10.658 7.571 1.00 79.06 341 THR A C 1
ATOM 2494 O O . THR A 1 341 ? -19.848 -11.126 6.546 1.00 79.06 341 THR A O 1
ATOM 2497 N N . ARG A 1 342 ? -19.983 -9.757 8.328 1.00 78.25 342 ARG A N 1
ATOM 2498 C CA . ARG A 1 342 ? -21.168 -9.020 7.879 1.00 78.25 342 ARG A CA 1
ATOM 2499 C C . ARG A 1 342 ? -20.814 -7.548 7.784 1.00 78.25 342 ARG A C 1
ATOM 2501 O O . ARG A 1 342 ? -20.360 -6.968 8.766 1.00 78.25 342 ARG A O 1
ATOM 2508 N N . GLN A 1 343 ? -21.044 -6.963 6.616 1.00 81.06 343 GLN A N 1
ATOM 2509 C CA . GLN A 1 343 ? -20.828 -5.544 6.381 1.00 81.06 343 GLN A CA 1
ATOM 2510 C C . GLN A 1 343 ? -22.120 -4.916 5.867 1.00 81.06 343 GLN A C 1
ATOM 2512 O O . GLN A 1 343 ? -22.689 -5.380 4.877 1.00 81.06 343 GLN A O 1
ATOM 2517 N N . TYR A 1 344 ? -22.575 -3.867 6.543 1.00 83.94 344 TYR A N 1
ATOM 2518 C CA . TYR A 1 344 ? -23.769 -3.119 6.175 1.00 83.94 344 TYR A CA 1
ATOM 2519 C C . TYR A 1 344 ? -23.398 -1.676 5.855 1.00 83.94 344 TYR A C 1
ATOM 2521 O O . TYR A 1 344 ? -22.741 -1.004 6.645 1.00 83.94 344 TYR A O 1
ATOM 2529 N N . PHE A 1 345 ? -23.855 -1.193 4.699 1.00 83.75 345 PHE A N 1
ATOM 2530 C CA . PHE A 1 345 ? -23.704 0.198 4.283 1.00 83.75 345 PHE A CA 1
ATOM 2531 C C . PHE A 1 345 ? -25.083 0.853 4.169 1.00 83.75 345 PHE A C 1
ATOM 2533 O O . PHE A 1 345 ? -25.827 0.599 3.224 1.00 83.75 345 PHE A O 1
ATOM 2540 N N . GLY A 1 346 ? -25.418 1.708 5.129 1.00 80.75 346 GLY A N 1
ATOM 2541 C CA . GLY A 1 346 ? -26.606 2.557 5.142 1.00 80.75 346 GLY A CA 1
ATOM 2542 C C . GLY A 1 346 ? -26.241 4.022 4.911 1.00 80.75 346 GLY A C 1
ATOM 2543 O O . GLY A 1 346 ? -26.303 4.840 5.825 1.00 80.75 346 GLY A O 1
ATOM 2544 N N . GLY A 1 347 ? -25.827 4.380 3.695 1.00 85.81 347 GLY A N 1
ATOM 2545 C CA . GLY A 1 347 ? -25.309 5.721 3.432 1.00 85.81 347 GLY A CA 1
ATOM 2546 C C . GLY A 1 347 ? -24.971 6.014 1.973 1.00 85.81 347 GLY A C 1
ATOM 2547 O O . GLY A 1 347 ? -25.266 5.226 1.077 1.00 85.81 347 GLY A O 1
ATOM 2548 N N . LYS A 1 348 ? -24.339 7.167 1.731 1.00 89.62 348 LYS A N 1
ATOM 2549 C CA . LYS A 1 348 ? -23.867 7.590 0.408 1.00 89.62 348 LYS A CA 1
ATOM 2550 C C . LYS A 1 348 ? -22.392 7.236 0.233 1.00 89.62 348 LYS A C 1
ATOM 2552 O O . LYS A 1 348 ? -21.548 7.720 0.981 1.00 89.62 348 LYS A O 1
ATOM 2557 N N . LEU A 1 349 ? -22.085 6.465 -0.806 1.00 89.44 349 LEU A N 1
ATOM 2558 C CA . LEU A 1 349 ? -20.720 6.165 -1.240 1.00 89.44 349 LEU A CA 1
ATOM 2559 C C . LEU A 1 349 ? -20.390 7.002 -2.481 1.00 89.44 349 LEU A C 1
ATOM 2561 O O . LEU A 1 349 ? -21.186 7.059 -3.416 1.00 89.44 349 LEU A O 1
ATOM 2565 N N . THR A 1 350 ? -19.243 7.678 -2.491 1.00 90.38 350 THR A N 1
ATOM 2566 C CA . THR A 1 350 ? -18.789 8.497 -3.626 1.00 90.38 350 THR A CA 1
ATOM 2567 C C . THR A 1 350 ? -17.335 8.167 -3.943 1.00 90.38 350 THR A C 1
ATOM 2569 O O . THR A 1 350 ? -16.450 8.472 -3.146 1.00 90.38 350 THR A O 1
ATOM 2572 N N . SER A 1 351 ? -17.070 7.552 -5.098 1.00 88.81 351 SER A N 1
ATOM 2573 C CA . SER A 1 351 ? -15.694 7.368 -5.566 1.00 88.81 351 SER A CA 1
ATOM 2574 C C . SER A 1 351 ? -15.085 8.688 -6.046 1.00 88.81 351 SER A C 1
ATOM 2576 O O . SER A 1 351 ? -15.782 9.653 -6.378 1.00 88.81 351 SER A O 1
ATOM 2578 N N . GLY A 1 352 ? -13.758 8.729 -6.062 1.00 82.94 352 GLY A N 1
ATOM 2579 C CA . GLY A 1 352 ? -12.991 9.840 -6.588 1.00 82.94 352 GLY A CA 1
ATOM 2580 C C . GLY A 1 352 ? -13.067 9.907 -8.105 1.00 82.94 352 GLY A C 1
ATOM 2581 O O . GLY A 1 352 ? -13.046 8.884 -8.791 1.00 82.94 352 GLY A O 1
ATOM 2582 N N . HIS A 1 353 ? -13.103 11.119 -8.647 1.00 86.62 353 HIS A N 1
ATOM 2583 C CA . HIS A 1 353 ? -13.015 11.330 -10.090 1.00 86.62 353 HIS A CA 1
ATOM 2584 C C . HIS A 1 353 ? -11.552 11.553 -10.482 1.00 86.62 353 HIS A C 1
ATOM 2586 O O . HIS A 1 353 ? -10.759 12.033 -9.672 1.00 86.62 353 HIS A O 1
ATOM 2592 N N . GLY A 1 354 ? -11.184 11.183 -11.708 1.00 81.50 354 GLY A N 1
ATOM 2593 C CA . GLY A 1 354 ? -9.879 11.550 -12.250 1.00 81.50 354 GLY A CA 1
ATOM 2594 C C . GLY A 1 354 ? -9.807 13.055 -12.515 1.00 81.50 354 GLY A C 1
ATOM 2595 O O . GLY A 1 354 ? -10.814 13.670 -12.869 1.00 81.50 354 GLY A O 1
ATOM 2596 N N . GLY A 1 355 ? -8.622 13.635 -12.357 1.00 77.50 355 GLY A N 1
ATOM 2597 C CA . GLY A 1 355 ? -8.350 15.015 -12.731 1.00 77.50 355 GLY A CA 1
ATOM 2598 C C . GLY A 1 355 ? -8.393 15.206 -14.248 1.00 77.50 355 GLY A C 1
ATOM 2599 O O . GLY A 1 355 ? -8.043 14.308 -15.024 1.00 77.50 355 GLY A O 1
ATOM 2600 N N . ASN A 1 356 ? -8.817 16.393 -14.678 1.00 76.75 356 ASN A N 1
ATOM 2601 C CA . ASN A 1 356 ? -8.790 16.795 -16.084 1.00 76.75 356 ASN A CA 1
ATOM 2602 C C . ASN A 1 356 ? -7.480 17.528 -16.405 1.00 76.75 356 ASN A C 1
ATOM 2604 O O . ASN A 1 356 ? -6.920 18.192 -15.534 1.00 76.75 356 ASN A O 1
ATOM 2608 N N . SER A 1 357 ? -7.022 17.457 -17.660 1.00 75.25 357 SER A N 1
ATOM 2609 C CA . SER A 1 357 ? -6.022 18.399 -18.176 1.00 75.25 357 SER A CA 1
ATOM 2610 C C . SER A 1 357 ? -6.712 19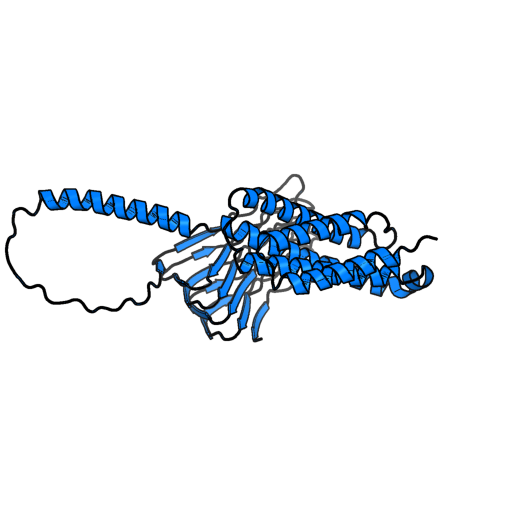.472 -19.016 1.00 75.25 357 SER A C 1
ATOM 2612 O O . SER A 1 357 ? -7.553 19.177 -19.868 1.00 75.25 357 SER A O 1
ATOM 2614 N N . LEU A 1 358 ? -6.399 20.740 -18.748 1.00 69.19 358 LEU A N 1
ATOM 2615 C CA . LEU A 1 358 ? -7.082 21.878 -19.379 1.00 69.19 358 LEU A CA 1
ATOM 2616 C C . LEU A 1 358 ? -6.447 22.313 -20.721 1.00 69.19 358 LEU A C 1
ATOM 2618 O O . LEU A 1 358 ? -6.945 23.239 -21.355 1.00 69.19 358 LEU A O 1
ATOM 2622 N N . GLY A 1 359 ? -5.374 21.649 -21.184 1.00 55.50 359 GLY A N 1
ATOM 2623 C CA . GLY A 1 359 ? -4.567 22.091 -22.335 1.00 55.50 359 GLY A CA 1
ATOM 2624 C C . GLY A 1 359 ? -4.723 21.341 -23.671 1.00 55.50 359 GLY A C 1
ATOM 2625 O O . GLY A 1 359 ? -4.303 21.874 -24.697 1.00 55.50 359 GLY A O 1
ATOM 2626 N N . LYS A 1 360 ? -5.309 20.132 -23.726 1.00 48.72 360 LYS A N 1
ATOM 2627 C CA . LYS A 1 360 ? -5.548 19.376 -24.982 1.00 48.72 360 LYS A CA 1
ATOM 2628 C C . LYS A 1 360 ? -6.779 18.468 -24.882 1.00 48.72 360 LYS A C 1
ATOM 2630 O O . LYS A 1 360 ? -7.144 18.028 -23.802 1.00 48.72 360 LYS A O 1
ATOM 2635 N N . SER A 1 361 ? -7.360 18.101 -26.028 1.00 53.09 361 SER A N 1
ATOM 2636 C CA . SER A 1 361 ? -8.456 17.123 -26.193 1.00 53.09 361 SER A CA 1
ATOM 2637 C C . SER A 1 361 ? -8.066 15.659 -25.869 1.00 53.09 361 SER A C 1
ATOM 2639 O O . SER A 1 361 ? -8.414 14.734 -26.605 1.00 53.09 361 SER A O 1
ATOM 2641 N N . GLY A 1 362 ? -7.306 15.419 -24.795 1.00 45.59 362 GLY A N 1
ATOM 2642 C CA . GLY A 1 362 ? -6.650 14.142 -24.506 1.00 45.59 362 GLY A CA 1
ATOM 2643 C C . GLY A 1 362 ? -7.022 13.530 -23.154 1.00 45.59 362 GLY A C 1
ATOM 2644 O O . GLY A 1 362 ? -6.758 14.126 -22.122 1.00 45.59 362 GLY A O 1
ATOM 2645 N N . ARG A 1 363 ? -7.589 12.313 -23.215 1.00 48.44 363 ARG A N 1
ATOM 2646 C CA . ARG A 1 363 ? -7.743 11.271 -22.170 1.00 48.44 363 ARG A CA 1
ATOM 2647 C C . ARG A 1 363 ? -7.800 11.768 -20.713 1.00 48.44 363 ARG A C 1
ATOM 2649 O O . ARG A 1 363 ? -6.769 11.894 -20.062 1.00 48.44 363 ARG A O 1
ATOM 2656 N N . GLY A 1 364 ? -9.021 11.929 -20.196 1.00 52.97 364 GLY A N 1
ATOM 2657 C CA . GLY A 1 364 ? -9.271 12.180 -18.772 1.00 52.97 364 GLY A CA 1
ATOM 2658 C C . GLY A 1 364 ? -8.704 11.085 -17.861 1.00 52.97 364 GLY A C 1
ATOM 2659 O O . GLY A 1 364 ? -8.566 9.927 -18.276 1.00 52.97 364 GLY A O 1
ATOM 2660 N N . GLY A 1 365 ? -8.363 11.464 -16.625 1.00 55.28 365 GLY A N 1
ATOM 2661 C CA . GLY A 1 365 ? -7.859 10.545 -15.608 1.00 55.28 365 GLY A CA 1
ATOM 2662 C C . GLY A 1 365 ? -8.823 9.382 -15.350 1.00 55.28 365 GLY A C 1
ATOM 2663 O O . GLY A 1 365 ? -10.044 9.519 -15.462 1.00 55.28 365 GLY A O 1
ATOM 2664 N N . LYS A 1 366 ? -8.281 8.207 -15.008 1.00 63.25 366 LYS A N 1
ATOM 2665 C CA . LYS A 1 366 ? -9.110 7.047 -14.650 1.00 63.25 366 LYS A CA 1
ATOM 2666 C C . LYS A 1 366 ? -9.911 7.371 -13.383 1.00 63.25 366 LYS A C 1
ATOM 2668 O O . LYS A 1 366 ? -9.335 7.756 -12.366 1.00 63.25 366 LYS A O 1
ATOM 2673 N N . GLY A 1 367 ? -11.233 7.224 -13.465 1.00 56.84 367 GLY A N 1
ATOM 2674 C CA . GLY A 1 367 ? -12.123 7.348 -12.313 1.00 56.84 367 GLY A CA 1
ATOM 2675 C C . GLY A 1 367 ? -11.889 6.226 -11.303 1.00 56.84 367 GLY A C 1
ATOM 2676 O O . GLY A 1 367 ? -11.514 5.112 -11.675 1.00 56.84 367 GLY A O 1
ATOM 2677 N N . GLY A 1 368 ? -12.112 6.530 -10.029 1.00 60.03 368 GLY A N 1
ATOM 2678 C CA . GLY A 1 368 ? -12.071 5.556 -8.951 1.00 60.03 368 GLY A CA 1
ATOM 2679 C C . GLY A 1 368 ? -13.213 4.546 -9.058 1.00 60.03 368 GLY A C 1
ATOM 2680 O O . GLY A 1 368 ? -14.314 4.870 -9.511 1.00 60.03 368 GLY A O 1
ATOM 2681 N N . SER A 1 369 ? -12.953 3.314 -8.628 1.00 70.69 369 SER A N 1
ATOM 2682 C CA . SER A 1 369 ? -13.941 2.232 -8.613 1.00 70.69 369 SER A CA 1
ATOM 2683 C C . SER A 1 369 ? -14.528 2.029 -7.216 1.00 70.69 369 SER A C 1
ATOM 2685 O O . SER A 1 369 ? -13.897 2.358 -6.211 1.00 70.69 369 SER A O 1
ATOM 2687 N N . ILE A 1 370 ? -15.750 1.501 -7.159 1.00 75.81 370 ILE A N 1
ATOM 2688 C CA . ILE A 1 370 ? -16.351 0.968 -5.934 1.00 75.81 370 ILE A CA 1
ATOM 2689 C C . ILE A 1 370 ? -16.415 -0.547 -6.115 1.00 75.81 370 ILE A C 1
ATOM 2691 O O . ILE A 1 370 ? -17.006 -1.010 -7.092 1.00 75.81 370 ILE A O 1
ATOM 2695 N N . GLY A 1 371 ? -15.790 -1.310 -5.219 1.00 64.12 371 GLY A N 1
ATOM 2696 C CA . GLY A 1 371 ? -15.717 -2.766 -5.334 1.00 64.12 371 GLY A CA 1
ATOM 2697 C C . GLY A 1 371 ? -15.769 -3.479 -3.986 1.00 64.12 371 GLY A C 1
ATOM 2698 O O . GLY A 1 371 ? -15.231 -2.993 -2.993 1.00 64.12 371 GLY A O 1
ATOM 2699 N N . SER A 1 372 ? -16.401 -4.652 -3.965 1.00 50.72 372 SER A N 1
ATOM 2700 C CA . SER A 1 372 ? -16.368 -5.588 -2.841 1.00 50.72 372 SER A CA 1
ATOM 2701 C C . SER A 1 372 ? -15.802 -6.936 -3.293 1.00 50.72 372 SER A C 1
ATOM 2703 O O . SER A 1 372 ? -16.198 -7.473 -4.328 1.00 50.72 372 SER A O 1
ATOM 2705 N N . GLY A 1 373 ? -14.847 -7.468 -2.531 1.00 41.09 373 GLY A N 1
ATOM 2706 C CA . GLY A 1 373 ? -14.281 -8.803 -2.708 1.00 41.09 373 GLY A CA 1
ATOM 2707 C C . GLY A 1 373 ? -14.717 -9.720 -1.570 1.00 41.09 373 GLY A C 1
ATOM 2708 O O . GLY A 1 373 ? -14.443 -9.429 -0.405 1.00 41.09 373 GLY A O 1
ATOM 2709 N N . ASN A 1 374 ? -15.379 -10.826 -1.911 1.00 36.69 374 ASN A N 1
ATOM 2710 C CA . ASN A 1 374 ? -15.602 -11.942 -0.993 1.00 36.69 374 ASN A CA 1
ATOM 2711 C C . ASN A 1 374 ? -14.543 -13.008 -1.291 1.00 36.69 374 ASN A C 1
ATOM 2713 O O . ASN A 1 374 ? -14.414 -13.413 -2.450 1.00 36.69 374 ASN A O 1
ATOM 2717 N N . LEU A 1 375 ? -13.801 -13.431 -0.266 1.00 34.56 375 LEU A N 1
ATOM 2718 C CA . LEU A 1 375 ? -12.900 -14.587 -0.318 1.00 34.56 375 LEU A CA 1
ATOM 2719 C C . LEU A 1 375 ? -13.509 -15.765 0.437 1.00 34.56 375 LEU A C 1
ATOM 2721 O O . LEU A 1 375 ? -14.025 -15.530 1.556 1.00 34.56 375 LEU A O 1
#

Organism: NCBI:txid182062

Radius of gyration: 26.36 Å; chains: 1; bounding box: 68×50×83 Å

Foldseek 3Di:
DDDPLVLLVVLLVLLVVLLVCLVPDFALVSLVSLLVSLVSVLVSLPDDDQLPPLSVLLNVLSVLVSVLSVVVNVVCVVPVPDGDDPLLSVLSVLQSVLVSLVSVLVSVCVPDDPVRCVVCVVVNNVSSNVSSVSSVVSSVSNCCSSCVCVLDPVVVVVVVVVVVVVVVVVVVVVVVVVVPPPDDDDDDDDDDDDDPDDPQPEDQEAEAEWAAWEADDPQQEWGAWAAAEAEEAAERYEYHHAYEHYTYATYGGEDAYETYAWYAYEYEYHLYEYEYAHEYEIYAWYAYANEEWYAWYEYEYEYHNYEYEYAEEYEIYATYAYEAPYATYAKYAYEYEYHNYHYHYHYYYYTYFTYYYPHDPDDTHHTYYYDYDYD